Protein AF-A0A835SG78-F1 (afdb_monomer_lite)

Organism: Chlamydomonas incerta (NCBI:txid51695)

InterPro domains:
  IPR043822 EsV-1-7 cysteine-rich motif [PF19114] (9-44)
  IPR043822 EsV-1-7 cysteine-rich motif [PF19114] (48-83)
  IPR043822 EsV-1-7 cysteine-rich motif [SM01425] (9-48)
  IPR043822 EsV-1-7 cysteine-rich motif [SM01425] (49-87)

Structure (mmCIF, N/CA/C/O backbone):
data_AF-A0A835SG78-F1
#
_entry.id   AF-A0A835SG78-F1
#
loop_
_atom_site.group_PDB
_atom_site.id
_atom_site.type_symbol
_atom_site.label_atom_id
_atom_site.label_alt_id
_atom_site.label_comp_id
_atom_site.label_asym_id
_atom_site.label_entity_id
_atom_site.label_seq_id
_atom_site.pdbx_PDB_ins_code
_atom_site.Cartn_x
_atom_site.Cartn_y
_atom_site.Cartn_z
_atom_site.occupancy
_atom_site.B_iso_or_equiv
_atom_site.auth_seq_id
_atom_site.auth_comp_id
_atom_site.auth_asym_id
_atom_site.auth_atom_id
_atom_site.pdbx_PDB_model_num
ATOM 1 N N . MET A 1 1 ? -30.864 15.273 29.409 1.00 54.03 1 MET A N 1
ATOM 2 C CA . MET A 1 1 ? -31.559 13.971 29.528 1.00 54.03 1 MET A CA 1
ATOM 3 C C . MET A 1 1 ? -30.609 12.993 30.211 1.00 54.03 1 MET A C 1
ATOM 5 O O . MET A 1 1 ? -29.492 12.840 29.734 1.00 54.03 1 MET A O 1
ATOM 9 N N . VAL A 1 2 ? -30.980 12.430 31.364 1.00 57.84 2 VAL A N 1
ATOM 10 C CA . VAL A 1 2 ? -30.127 11.500 32.129 1.00 57.84 2 VAL A CA 1
ATOM 11 C C . VAL A 1 2 ? -30.552 10.071 31.796 1.00 57.84 2 VAL A C 1
ATOM 13 O O . VAL A 1 2 ? -31.724 9.738 31.945 1.00 57.84 2 VAL A O 1
ATOM 16 N N . ASP A 1 3 ? -29.620 9.234 31.334 1.00 62.44 3 ASP A N 1
ATOM 17 C CA . ASP A 1 3 ? -29.864 7.796 31.166 1.00 62.44 3 ASP A CA 1
ATOM 18 C C . ASP A 1 3 ? -30.050 7.148 32.550 1.00 62.44 3 ASP A C 1
ATOM 20 O O . ASP A 1 3 ? -29.087 6.997 33.303 1.00 62.44 3 ASP A O 1
ATOM 24 N N . VAL A 1 4 ? -31.304 6.829 32.887 1.00 66.31 4 VAL A N 1
ATOM 25 C CA . VAL A 1 4 ? -31.722 6.146 34.126 1.00 66.31 4 VAL A CA 1
ATOM 26 C C . VAL A 1 4 ? -31.814 4.625 33.970 1.00 66.31 4 VAL A C 1
ATOM 28 O O . VAL A 1 4 ? -31.988 3.920 34.959 1.00 66.31 4 VAL A O 1
ATOM 31 N N . LYS A 1 5 ? -31.701 4.096 32.743 1.00 73.56 5 LYS A N 1
ATOM 32 C CA . LYS A 1 5 ? -31.778 2.649 32.478 1.00 73.56 5 LYS A CA 1
ATOM 33 C C . LYS A 1 5 ? -30.414 1.977 32.610 1.00 73.56 5 LYS A C 1
ATOM 35 O O . LYS A 1 5 ? -30.337 0.809 32.989 1.00 73.56 5 LYS A O 1
ATOM 40 N N . SER A 1 6 ? -29.335 2.690 32.291 1.00 78.62 6 SER A N 1
ATOM 41 C CA . SER A 1 6 ? -27.975 2.165 32.414 1.00 78.62 6 SER A CA 1
ATOM 42 C C . SER A 1 6 ? -27.371 2.475 33.793 1.00 78.62 6 SER A C 1
ATOM 44 O O . SER A 1 6 ? -27.248 3.650 34.140 1.00 78.62 6 SER A O 1
ATOM 46 N N . PRO A 1 7 ? -26.913 1.469 34.566 1.00 84.56 7 PRO A N 1
ATOM 47 C CA . PRO A 1 7 ? -26.264 1.715 35.852 1.00 84.56 7 PRO A CA 1
ATOM 48 C C . PRO A 1 7 ? -24.971 2.520 35.675 1.00 84.56 7 PRO A C 1
ATOM 50 O O . PRO A 1 7 ? -24.209 2.304 34.726 1.00 84.56 7 PRO A O 1
ATOM 53 N N . ARG A 1 8 ? -24.723 3.461 36.591 1.00 90.75 8 ARG A N 1
ATOM 54 C CA . ARG A 1 8 ? -23.488 4.256 36.658 1.00 90.75 8 ARG A CA 1
ATOM 55 C C . ARG A 1 8 ? -22.446 3.571 37.532 1.00 90.75 8 ARG A C 1
ATOM 57 O O . ARG A 1 8 ? -22.776 2.720 38.352 1.00 90.75 8 ARG A O 1
ATOM 64 N N . CYS A 1 9 ? -21.187 3.941 37.326 1.00 93.81 9 CYS A N 1
ATOM 65 C CA . CYS A 1 9 ? -20.079 3.498 38.160 1.00 93.81 9 CYS A CA 1
ATOM 66 C C . CYS A 1 9 ? -20.338 3.851 39.635 1.00 93.81 9 CYS A C 1
ATOM 68 O O . CYS A 1 9 ? -20.679 4.992 39.931 1.00 93.81 9 CYS A O 1
ATOM 70 N N . LYS A 1 10 ? -20.119 2.900 40.552 1.00 94.06 10 LYS A N 1
ATOM 71 C CA . LYS A 1 10 ? -20.264 3.114 42.002 1.00 94.06 10 LYS A CA 1
ATOM 72 C C . LYS A 1 10 ? -19.167 3.995 42.616 1.00 94.06 10 LYS A C 1
ATOM 74 O O . LYS A 1 10 ? -19.356 4.497 43.718 1.00 94.06 10 LYS A O 1
ATOM 79 N N . GLN A 1 11 ? -18.039 4.189 41.924 1.00 93.44 11 GLN A N 1
ATOM 80 C CA . GLN A 1 11 ? -16.960 5.056 42.399 1.00 93.44 11 GLN A CA 1
ATOM 81 C C . GLN A 1 11 ? -17.476 6.493 42.597 1.00 93.44 11 GLN A C 1
ATOM 83 O O . GLN A 1 11 ? -17.999 7.071 41.635 1.00 93.44 11 GLN A O 1
ATOM 88 N N . PRO A 1 12 ? -17.305 7.091 43.793 1.00 92.38 12 PRO A N 1
ATOM 89 C CA . PRO A 1 12 ? -17.764 8.446 44.076 1.00 92.38 12 PRO A CA 1
ATOM 90 C C . PRO A 1 12 ? -17.272 9.457 43.034 1.00 92.38 12 PRO A C 1
ATOM 92 O O . PRO A 1 12 ? -16.105 9.458 42.647 1.00 92.38 12 PRO A O 1
ATOM 95 N N . GLY A 1 13 ? -18.182 10.299 42.539 1.00 91.75 13 GLY A N 1
ATOM 96 C CA . GLY A 1 13 ? -17.881 11.317 41.526 1.00 91.75 13 GLY A CA 1
ATOM 97 C C . GLY A 1 13 ? -17.722 10.799 40.088 1.00 91.75 13 GLY A C 1
ATOM 98 O O . GLY A 1 13 ? -17.581 11.601 39.166 1.00 91.75 13 GLY A O 1
ATOM 99 N N . CYS A 1 14 ? -17.783 9.486 39.841 1.00 92.75 14 CYS A N 1
ATOM 100 C CA . CYS A 1 14 ? -17.689 8.950 38.486 1.00 92.75 14 CYS A CA 1
ATOM 101 C C . CYS A 1 14 ? -19.039 9.007 37.756 1.00 92.75 14 CYS A C 1
ATOM 103 O O . CYS A 1 14 ? -20.027 8.404 38.169 1.00 92.75 14 CYS A O 1
ATOM 105 N N . THR A 1 15 ? -19.079 9.679 36.605 1.00 91.19 15 THR A N 1
ATOM 106 C CA . THR A 1 15 ? -20.291 9.793 35.773 1.00 91.19 15 THR A CA 1
ATOM 107 C C . THR A 1 15 ? -20.370 8.754 34.653 1.00 91.19 15 THR A C 1
ATOM 109 O O . THR A 1 15 ? -21.365 8.708 33.928 1.00 91.19 15 THR A O 1
ATOM 112 N N . LEU A 1 16 ? -19.342 7.910 34.510 1.00 92.69 16 LEU A N 1
ATOM 113 C CA . LEU A 1 16 ? -19.269 6.883 33.474 1.00 92.69 16 LEU A CA 1
ATOM 114 C C . LEU A 1 16 ? -20.226 5.720 33.763 1.00 92.69 16 LEU A C 1
ATOM 116 O O . LEU A 1 16 ? -20.514 5.382 34.913 1.00 92.69 16 LEU A O 1
ATOM 120 N N . ARG A 1 17 ? -20.681 5.060 32.695 1.00 91.94 17 ARG A N 1
ATOM 121 C CA . ARG A 1 17 ? -21.527 3.864 32.773 1.00 91.94 17 ARG A CA 1
ATOM 122 C C . ARG A 1 17 ? -20.772 2.692 33.407 1.00 91.94 17 ARG A C 1
ATOM 124 O O . ARG A 1 17 ? -19.612 2.443 33.072 1.00 91.94 17 ARG A O 1
ATOM 131 N N . ALA A 1 18 ? -21.454 1.941 34.268 1.00 92.88 18 ALA A N 1
ATOM 132 C CA . ALA A 1 18 ? -20.962 0.672 34.774 1.00 92.88 18 ALA A CA 1
ATOM 133 C C . ALA A 1 18 ? -21.105 -0.427 33.712 1.00 92.88 18 ALA A C 1
ATOM 135 O O . ALA A 1 18 ? -22.183 -0.655 33.154 1.00 92.88 18 ALA A O 1
ATOM 136 N N . ALA A 1 19 ? -20.007 -1.131 33.459 1.00 92.69 19 ALA A N 1
ATOM 137 C CA . ALA A 1 19 ? -19.970 -2.312 32.595 1.00 92.69 19 ALA A CA 1
ATOM 138 C C . ALA A 1 19 ? -19.153 -3.465 33.203 1.00 92.69 19 ALA A C 1
ATOM 140 O O . ALA A 1 19 ? -19.222 -4.587 32.713 1.00 92.69 19 ALA A O 1
ATOM 141 N N . TRP A 1 20 ? -18.403 -3.196 34.274 1.00 93.25 20 TRP A N 1
ATOM 142 C CA . TRP A 1 20 ? -17.464 -4.123 34.890 1.00 93.25 20 TRP A CA 1
ATOM 143 C C . TRP A 1 20 ? -17.979 -4.580 36.252 1.00 93.25 20 TRP A C 1
ATOM 145 O O . TRP A 1 20 ? -18.586 -3.794 36.983 1.00 93.25 20 TRP A O 1
ATOM 155 N N . GLY A 1 21 ? -17.762 -5.849 36.573 1.00 92.69 21 GLY A N 1
ATOM 156 C CA . GLY A 1 21 ? -18.229 -6.487 37.799 1.00 92.69 21 GLY A CA 1
ATOM 157 C C . GLY A 1 21 ? -17.473 -7.779 38.097 1.00 92.69 21 GLY A C 1
ATOM 158 O O . GLY A 1 21 ? -16.488 -8.115 37.435 1.00 92.69 21 GLY A O 1
ATOM 159 N N . VAL A 1 22 ? -17.943 -8.509 39.105 1.00 89.81 22 VAL A N 1
ATOM 160 C CA . VAL A 1 22 ? -17.342 -9.784 39.518 1.00 89.81 22 VAL A CA 1
ATOM 161 C C . VAL A 1 22 ? -17.519 -10.832 38.415 1.00 89.81 22 VAL A C 1
ATOM 163 O O . VAL A 1 22 ? -18.587 -10.932 37.800 1.00 89.81 22 VAL A O 1
ATOM 166 N N . SER A 1 23 ? -16.472 -11.621 38.162 1.00 84.06 23 SER A N 1
ATOM 167 C CA . SER A 1 23 ? -16.503 -12.695 37.163 1.00 84.06 23 SER A CA 1
ATOM 168 C C . SER A 1 23 ? -17.635 -13.692 37.439 1.00 84.06 23 SER A C 1
ATOM 170 O O . SER A 1 23 ? -17.922 -14.016 38.585 1.00 84.06 23 SER A O 1
ATOM 172 N N . GLY A 1 24 ? -18.312 -14.150 36.383 1.00 79.88 24 GLY A N 1
ATOM 173 C CA . GLY A 1 24 ? -19.480 -15.037 36.482 1.00 79.88 24 GLY A CA 1
ATOM 174 C C . GLY A 1 24 ? -20.810 -14.337 36.796 1.00 79.88 24 GLY A C 1
ATOM 175 O O . GLY A 1 24 ? -21.864 -14.952 36.654 1.00 79.88 24 GLY A O 1
ATOM 176 N N . THR A 1 25 ? -20.801 -13.048 37.147 1.00 84.19 25 THR A N 1
ATOM 177 C CA . THR A 1 25 ? -22.030 -12.280 37.404 1.00 84.19 25 THR A CA 1
ATOM 178 C C . THR A 1 25 ? -22.487 -11.495 36.168 1.00 84.19 25 THR A C 1
ATOM 180 O O . THR A 1 25 ? -21.709 -11.247 35.249 1.00 84.19 25 THR A O 1
ATOM 183 N N . LYS A 1 26 ? -23.763 -11.078 36.138 1.00 83.44 26 LYS A N 1
ATOM 184 C CA . LYS A 1 26 ? -24.314 -10.144 35.125 1.00 83.44 26 LYS A CA 1
ATOM 185 C C . LYS A 1 26 ? -24.397 -8.695 35.632 1.00 83.44 26 LYS A C 1
ATOM 187 O O . LYS A 1 26 ? -24.860 -7.794 34.913 1.00 83.44 26 LYS A O 1
ATOM 192 N N . THR A 1 27 ? -23.985 -8.470 36.877 1.00 88.69 27 THR A N 1
ATOM 193 C CA . THR A 1 27 ? -24.134 -7.202 37.594 1.00 88.69 27 THR A CA 1
ATOM 194 C C . THR A 1 27 ? -22.899 -6.347 37.372 1.00 88.69 27 THR A C 1
ATOM 196 O O . THR A 1 27 ? -21.805 -6.707 37.790 1.00 88.69 27 THR A O 1
ATOM 199 N N . ALA A 1 28 ? -23.076 -5.213 36.695 1.00 92.31 28 ALA A N 1
ATOM 200 C CA . ALA A 1 28 ? -22.007 -4.243 36.507 1.00 92.31 28 ALA A CA 1
ATOM 201 C C . ALA A 1 28 ? -22.077 -3.181 37.601 1.00 92.31 28 ALA A C 1
ATOM 203 O O . ALA A 1 28 ? -23.134 -2.596 37.827 1.00 92.31 28 ALA A O 1
ATOM 204 N N . GLU A 1 29 ? -20.939 -2.912 38.225 1.00 94.25 29 GLU A N 1
ATOM 205 C CA . GLU A 1 29 ? -20.809 -1.991 39.352 1.00 94.25 29 GLU A CA 1
ATOM 206 C C . GLU A 1 29 ? -19.838 -0.853 39.048 1.00 94.25 29 GLU A C 1
ATOM 208 O O . GLU A 1 29 ? -20.029 0.275 39.495 1.00 94.25 29 GLU A O 1
ATOM 213 N N . MET A 1 30 ? -18.819 -1.128 38.238 1.00 94.56 30 MET A N 1
ATOM 214 C CA . MET A 1 30 ? -17.748 -0.189 37.938 1.00 94.56 30 MET A CA 1
ATOM 215 C C . MET A 1 30 ? -17.671 0.112 36.443 1.00 94.56 30 MET A C 1
ATOM 217 O O . MET A 1 30 ? -18.076 -0.682 35.588 1.00 94.56 30 MET A O 1
ATOM 221 N N . CYS A 1 31 ? -17.160 1.293 36.102 1.00 94.50 31 CYS A N 1
ATOM 222 C CA . CYS A 1 31 ? -16.760 1.596 34.732 1.00 94.50 31 CYS A CA 1
ATOM 223 C C . CYS A 1 31 ? -15.485 0.820 34.373 1.00 94.50 31 CYS A C 1
ATOM 225 O O . CYS A 1 31 ? -14.838 0.235 35.237 1.00 94.50 31 CYS A O 1
ATOM 227 N N . ALA A 1 32 ? -15.083 0.846 33.101 1.00 92.75 32 ALA A N 1
ATOM 228 C CA . ALA A 1 32 ? -13.913 0.094 32.648 1.00 92.75 32 ALA A CA 1
ATOM 229 C C . ALA A 1 32 ? -12.603 0.476 33.355 1.00 92.75 32 ALA A C 1
ATOM 231 O O . ALA A 1 32 ? -11.758 -0.387 33.564 1.00 92.75 32 ALA A O 1
ATOM 232 N N . LYS A 1 33 ? -12.431 1.749 33.731 1.00 95.56 33 LYS A N 1
ATOM 233 C CA . LYS A 1 33 ? -11.240 2.208 34.457 1.00 95.56 33 LYS A CA 1
ATOM 234 C C . LYS A 1 33 ? -11.217 1.646 35.884 1.00 95.56 33 LYS A C 1
ATOM 236 O O . LYS A 1 33 ? -10.349 0.843 36.202 1.00 95.56 33 LYS A O 1
ATOM 241 N N . HIS A 1 34 ? -12.216 1.999 36.695 1.00 95.25 34 HIS A N 1
ATOM 242 C CA . HIS A 1 34 ? -12.287 1.574 38.099 1.00 95.25 34 HIS A CA 1
ATOM 243 C C . HIS A 1 34 ? -12.490 0.059 38.252 1.00 95.25 34 HIS A C 1
ATOM 245 O O . HIS A 1 34 ? -12.073 -0.530 39.240 1.00 95.25 34 HIS A O 1
ATOM 251 N N . GLY A 1 35 ? -13.097 -0.598 37.261 1.00 92.50 35 GLY A N 1
ATOM 252 C CA . GLY A 1 35 ? -13.211 -2.051 37.222 1.00 92.50 35 GLY A CA 1
ATOM 253 C C . GLY A 1 35 ? -11.849 -2.731 37.102 1.00 92.50 35 GLY A C 1
ATOM 254 O O . GLY A 1 35 ? -11.590 -3.671 37.839 1.00 92.50 35 GLY A O 1
ATOM 255 N N . LYS A 1 36 ? -10.956 -2.238 36.232 1.00 91.81 36 LYS A N 1
ATOM 256 C CA . LYS A 1 36 ? -9.585 -2.770 36.126 1.00 91.81 36 LYS A CA 1
ATOM 257 C C . LYS A 1 36 ? -8.802 -2.589 37.422 1.00 91.81 36 LYS A C 1
ATOM 259 O O . LYS A 1 36 ? -8.152 -3.526 37.860 1.00 91.81 36 LYS A O 1
ATOM 264 N N . GLU A 1 37 ? -8.898 -1.409 38.031 1.00 94.56 37 GLU A N 1
ATOM 265 C CA . GLU A 1 37 ? -8.256 -1.105 39.319 1.00 94.56 37 GLU A CA 1
ATOM 266 C C . GLU A 1 37 ? -8.744 -2.047 40.434 1.00 94.56 37 GLU A C 1
ATOM 268 O O . GLU A 1 37 ? -7.964 -2.457 41.286 1.00 94.56 37 GLU A O 1
ATOM 273 N N . ALA A 1 38 ? -10.017 -2.452 40.385 1.00 91.94 38 ALA A N 1
ATOM 274 C CA . ALA A 1 38 ? -10.629 -3.397 41.315 1.00 91.94 38 ALA A CA 1
ATOM 275 C C . ALA A 1 38 ? -10.539 -4.876 40.870 1.00 91.94 38 ALA A C 1
ATOM 277 O O . ALA A 1 38 ? -11.270 -5.709 41.404 1.00 91.94 38 ALA A O 1
ATOM 278 N N . ASN A 1 39 ? -9.698 -5.218 39.882 1.00 90.12 39 ASN A N 1
ATOM 279 C CA . ASN A 1 39 ? -9.570 -6.573 39.316 1.00 90.12 39 ASN A CA 1
ATOM 280 C C . ASN A 1 39 ? -10.904 -7.209 38.859 1.00 90.12 39 ASN A C 1
ATOM 282 O O . ASN A 1 39 ? -11.082 -8.428 38.873 1.00 90.12 39 ASN A O 1
ATOM 286 N N . MET A 1 40 ? -11.861 -6.383 38.442 1.00 91.50 40 MET A N 1
ATOM 287 C CA . MET A 1 40 ? -13.138 -6.804 37.871 1.00 91.50 40 MET A CA 1
ATOM 288 C C . MET A 1 40 ? -13.004 -7.098 36.374 1.00 91.50 40 MET A C 1
ATOM 290 O O . MET A 1 40 ? -12.007 -6.776 35.731 1.00 91.50 40 MET A O 1
ATOM 294 N N . VAL A 1 41 ? -14.051 -7.677 35.791 1.00 87.19 41 VAL A N 1
ATOM 295 C CA . VAL A 1 41 ? -14.127 -8.008 34.363 1.00 87.19 41 VAL A CA 1
ATOM 296 C C . VAL A 1 41 ? -15.344 -7.348 33.726 1.00 87.19 41 VAL A C 1
ATOM 298 O O . VAL A 1 41 ? -16.337 -7.089 34.400 1.00 87.19 41 VAL A O 1
ATOM 301 N N . ASP A 1 42 ? -15.310 -7.103 32.416 1.00 88.31 42 ASP A N 1
ATOM 302 C CA . ASP A 1 42 ? -16.506 -6.681 31.674 1.00 88.31 42 ASP A CA 1
ATOM 303 C C . ASP A 1 42 ? -17.570 -7.789 31.740 1.00 88.31 42 ASP A C 1
ATOM 305 O O . ASP A 1 42 ? -17.309 -8.918 31.326 1.00 88.31 42 ASP A O 1
ATOM 309 N N . VAL A 1 43 ? -18.744 -7.485 32.296 1.00 87.19 43 VAL A N 1
ATOM 310 C CA . VAL A 1 43 ? -19.875 -8.418 32.475 1.00 87.19 43 VAL A CA 1
ATOM 311 C C . VAL A 1 43 ? -21.062 -8.093 31.565 1.00 87.19 43 VAL A C 1
ATOM 313 O O . VAL A 1 43 ? -22.101 -8.753 31.629 1.00 87.19 43 VAL A O 1
ATOM 316 N N . LYS A 1 44 ? -20.949 -7.043 30.743 1.00 86.69 44 LYS A N 1
ATOM 317 C CA . LYS A 1 44 ? -21.992 -6.625 29.797 1.00 86.69 44 LYS A CA 1
ATOM 318 C C . LYS A 1 44 ? -21.676 -7.067 28.379 1.00 86.69 44 LYS A C 1
ATOM 320 O O . LYS A 1 44 ? -22.601 -7.388 27.634 1.00 86.69 44 LYS A O 1
ATOM 325 N N . SER A 1 45 ? -20.400 -7.107 28.015 1.00 85.75 45 SER A N 1
ATOM 326 C CA . SER A 1 45 ? -19.968 -7.665 26.739 1.00 85.75 45 SER A CA 1
ATOM 327 C C . SER A 1 45 ? -20.116 -9.194 26.743 1.00 85.75 45 SER A C 1
ATOM 329 O O . SER A 1 45 ? -19.782 -9.838 27.741 1.00 85.75 45 SER A O 1
ATOM 331 N N . PRO A 1 46 ? -20.609 -9.803 25.648 1.00 85.69 46 PRO A N 1
ATOM 332 C CA . PRO A 1 46 ? -20.695 -11.255 25.544 1.00 85.69 46 PRO A CA 1
ATOM 333 C C . PRO A 1 46 ? -19.299 -11.878 25.653 1.00 85.69 46 PRO A C 1
ATOM 335 O O . PRO A 1 46 ? -18.331 -11.343 25.110 1.00 85.69 46 PRO A O 1
ATOM 338 N N . ARG A 1 47 ? -19.196 -13.008 26.358 1.00 87.94 47 ARG A N 1
ATOM 339 C CA . ARG A 1 47 ? -17.956 -13.789 26.467 1.00 87.94 47 ARG A CA 1
ATOM 340 C C . ARG A 1 47 ? -17.912 -14.893 25.427 1.00 87.94 47 ARG A C 1
ATOM 342 O O . ARG A 1 47 ? -18.949 -15.358 24.959 1.00 87.94 47 ARG A O 1
ATOM 349 N N . CYS A 1 48 ? -16.696 -15.313 25.109 1.00 92.06 48 CYS A N 1
ATOM 350 C CA . CYS A 1 48 ? -16.442 -16.498 24.310 1.00 92.06 48 CYS A CA 1
ATOM 351 C C . CYS A 1 48 ? -17.119 -17.732 24.929 1.00 92.06 48 CYS A C 1
ATOM 353 O O . CYS A 1 48 ? -16.956 -17.988 26.119 1.00 92.06 48 CYS A O 1
ATOM 355 N N . LYS A 1 49 ? -17.844 -18.510 24.118 1.00 93.19 49 LYS A N 1
ATOM 356 C CA . LYS A 1 49 ? -18.497 -19.758 24.542 1.00 93.19 49 LYS A CA 1
ATOM 357 C C . LYS A 1 49 ? -17.520 -20.924 24.738 1.00 93.19 49 LYS A C 1
ATOM 359 O O . LYS A 1 49 ? -17.897 -21.917 25.350 1.00 93.19 49 LYS A O 1
ATOM 364 N N . HIS A 1 50 ? -16.286 -20.821 24.234 1.00 92.50 50 HIS A N 1
ATOM 365 C CA . HIS A 1 50 ? -15.262 -21.845 24.457 1.00 92.50 50 HIS A CA 1
ATOM 366 C C . HIS A 1 50 ? -15.025 -22.071 25.966 1.00 92.50 50 HIS A C 1
ATOM 368 O O . HIS A 1 50 ? -14.750 -21.092 26.675 1.00 92.50 50 HIS A O 1
ATOM 374 N N . PRO A 1 51 ? -15.068 -23.326 26.459 1.00 91.31 51 PRO A N 1
ATOM 375 C CA . PRO A 1 51 ? -14.845 -23.645 27.867 1.00 91.3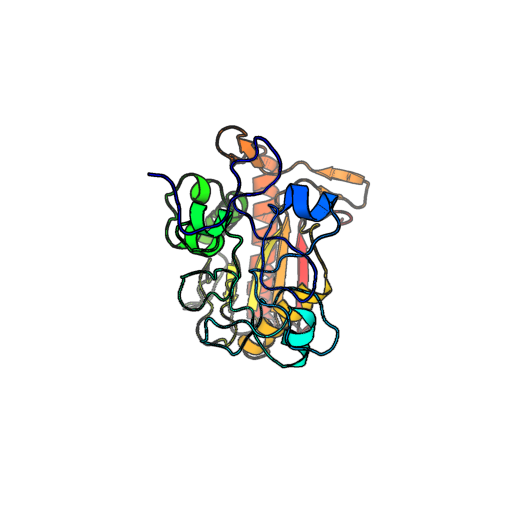1 51 PRO A CA 1
ATOM 376 C C . PRO A 1 51 ? -13.566 -23.004 28.420 1.00 91.31 51 PRO A C 1
ATOM 378 O O . PRO A 1 51 ? -12.513 -23.041 27.784 1.00 91.31 51 PRO A O 1
ATOM 381 N N . GLY A 1 52 ? -13.666 -22.364 29.587 1.00 86.00 52 GLY A N 1
ATOM 382 C CA . GLY A 1 52 ? -12.534 -21.716 30.263 1.00 86.00 52 GLY A CA 1
ATOM 383 C C . GLY A 1 52 ? -12.041 -20.400 29.641 1.00 86.00 52 GLY A C 1
ATOM 384 O O . GLY A 1 52 ? -11.141 -19.772 30.194 1.00 86.00 52 GLY A O 1
ATOM 385 N N . CYS A 1 53 ? -12.613 -19.931 28.526 1.00 87.06 53 CYS A N 1
ATOM 386 C CA . CYS A 1 53 ? -12.195 -18.674 27.911 1.00 87.06 53 CYS A CA 1
ATOM 387 C C . CYS A 1 53 ? -12.898 -17.465 28.548 1.00 87.06 53 CYS A C 1
ATOM 389 O O . CYS A 1 53 ? -14.123 -17.366 28.557 1.00 87.06 53 CYS A O 1
ATOM 391 N N . THR A 1 54 ? -12.123 -16.492 29.027 1.00 82.94 54 THR A N 1
ATOM 392 C CA . THR A 1 54 ? -12.651 -15.261 29.645 1.00 82.94 54 THR A CA 1
ATOM 393 C C . THR A 1 54 ? -12.708 -14.067 28.692 1.00 82.94 54 THR A C 1
ATOM 395 O O . THR A 1 54 ? -13.268 -13.026 29.051 1.00 82.94 54 THR A O 1
ATOM 398 N N . LEU A 1 55 ? -12.160 -14.217 27.480 1.00 86.94 55 LEU A N 1
ATOM 399 C CA . LEU A 1 55 ? -12.097 -13.170 26.463 1.00 86.94 55 LEU A CA 1
ATOM 400 C C . LEU A 1 55 ? -13.486 -12.831 25.908 1.00 86.94 55 LEU A C 1
ATOM 402 O O . LEU A 1 55 ? -14.373 -13.685 25.818 1.00 86.94 55 LEU A O 1
ATOM 406 N N . SER A 1 56 ? -13.655 -11.578 25.488 1.00 87.88 56 SER A N 1
ATOM 407 C CA . SER A 1 56 ? -14.886 -11.108 24.853 1.00 87.88 56 SER A CA 1
ATOM 408 C C . SER A 1 56 ? -15.131 -11.809 23.518 1.00 87.88 56 SER A C 1
ATOM 410 O O . SER A 1 56 ? -14.206 -12.028 22.731 1.00 87.88 56 SER A O 1
ATOM 412 N N . ALA A 1 57 ? -16.395 -12.124 23.251 1.00 93.25 57 ALA A N 1
ATOM 413 C CA . ALA A 1 57 ? -16.832 -12.637 21.969 1.00 93.25 57 ALA A CA 1
ATOM 414 C C . ALA A 1 57 ? -16.974 -11.494 20.960 1.00 93.25 57 ALA A C 1
ATOM 416 O O . ALA A 1 57 ? -17.754 -10.558 21.152 1.00 93.25 57 ALA A O 1
ATOM 417 N N . THR A 1 58 ? -16.240 -11.601 19.858 1.00 93.50 58 THR A N 1
ATOM 418 C CA . THR A 1 58 ? -16.325 -10.683 18.712 1.00 93.50 58 THR A CA 1
ATOM 419 C C . THR A 1 58 ? -16.564 -11.419 17.392 1.00 93.50 58 THR A C 1
ATOM 421 O O . THR A 1 58 ? -16.913 -10.787 16.399 1.00 93.50 58 THR A O 1
ATOM 424 N N . TRP A 1 59 ? -16.436 -12.750 17.391 1.00 95.88 59 TRP A N 1
ATOM 425 C CA . TRP A 1 59 ? -16.527 -13.606 16.212 1.00 95.88 59 TRP A CA 1
ATOM 426 C C . TRP A 1 59 ? -17.794 -14.457 16.245 1.00 95.88 59 TRP A C 1
ATOM 428 O O . TRP A 1 59 ? -18.218 -14.905 17.311 1.00 95.88 59 TRP A O 1
ATOM 438 N N . GLY A 1 60 ? -18.400 -14.669 15.082 1.00 95.12 60 GLY A N 1
ATOM 439 C CA . GLY A 1 60 ? -19.639 -15.422 14.919 1.00 95.12 60 GLY A CA 1
ATOM 440 C C . GLY A 1 60 ? -19.841 -15.909 13.488 1.00 95.12 60 GLY A C 1
ATOM 441 O O . GLY A 1 60 ? -18.963 -15.774 12.633 1.00 95.12 60 GLY A O 1
ATOM 442 N N . VAL A 1 61 ? -21.012 -16.486 13.226 1.00 93.19 61 VAL A N 1
ATOM 443 C CA . VAL A 1 61 ? -21.371 -16.990 11.893 1.00 93.19 61 VAL A CA 1
ATOM 444 C C . VAL A 1 61 ? -21.477 -15.824 10.907 1.00 93.19 61 VAL A C 1
ATOM 446 O O . VAL A 1 61 ? -22.052 -14.777 11.232 1.00 93.19 61 VAL A O 1
ATOM 449 N N . ALA A 1 62 ? -20.932 -16.004 9.702 1.00 88.19 62 ALA A N 1
ATOM 450 C CA . ALA A 1 62 ? -20.979 -15.001 8.643 1.00 88.19 62 ALA A CA 1
ATOM 451 C C . ALA A 1 62 ? -22.423 -14.559 8.341 1.00 88.19 62 ALA A C 1
ATOM 453 O O . ALA A 1 62 ? -23.350 -15.364 8.342 1.00 88.19 62 ALA A O 1
ATOM 454 N N . GLY A 1 63 ? -22.622 -13.255 8.129 1.00 84.38 63 GLY A N 1
ATOM 455 C CA . GLY A 1 63 ? -23.946 -12.661 7.898 1.00 84.38 63 GLY A CA 1
ATOM 456 C C . GLY A 1 63 ? -24.773 -12.394 9.163 1.00 84.38 63 GLY A C 1
ATOM 457 O O . GLY A 1 63 ? -25.805 -11.729 9.086 1.00 84.38 63 GLY A O 1
ATOM 458 N N . THR A 1 64 ? -24.322 -12.834 10.341 1.00 88.12 64 THR A N 1
ATOM 459 C CA . THR A 1 64 ? -25.006 -12.558 11.615 1.00 88.12 64 THR A CA 1
ATOM 460 C C . THR A 1 64 ? -24.384 -11.369 12.354 1.00 8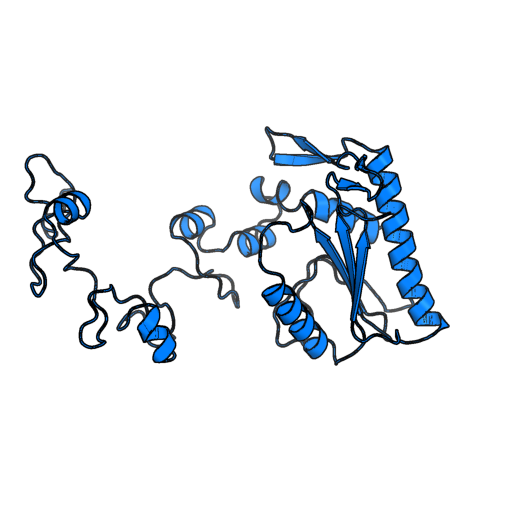8.12 64 THR A C 1
ATOM 462 O O . THR A 1 64 ? -23.253 -10.970 12.090 1.00 88.12 64 THR A O 1
ATOM 465 N N . LYS A 1 65 ? -25.116 -10.789 13.317 1.00 86.81 65 LYS A N 1
ATOM 466 C CA . LYS A 1 65 ? -24.595 -9.758 14.247 1.00 86.81 65 LYS A CA 1
ATOM 467 C C . LYS A 1 65 ? -24.214 -10.330 15.621 1.00 86.81 65 LYS A C 1
ATOM 469 O O . LYS A 1 65 ? -23.838 -9.584 16.540 1.00 86.81 65 LYS A O 1
ATOM 474 N N . THR A 1 66 ? -24.357 -11.643 15.780 1.00 91.25 66 THR A N 1
ATOM 475 C CA . THR A 1 66 ? -24.210 -12.350 17.051 1.00 91.25 66 THR A CA 1
ATOM 476 C C . THR A 1 66 ? -22.796 -12.888 17.159 1.00 91.25 66 THR A C 1
ATOM 478 O O . THR A 1 66 ? -22.385 -13.723 16.362 1.00 91.25 66 THR A O 1
ATOM 481 N N . ALA A 1 67 ? -22.050 -12.400 18.149 1.00 93.81 67 ALA A N 1
ATOM 482 C CA . ALA A 1 67 ? -20.722 -12.912 18.446 1.00 93.81 67 ALA A CA 1
ATOM 483 C C . ALA A 1 67 ? -20.816 -13.989 19.527 1.00 93.81 67 ALA A C 1
ATOM 485 O O . ALA A 1 67 ? -21.466 -13.782 20.553 1.00 93.81 67 ALA A O 1
ATOM 486 N N . GLU A 1 68 ? -20.144 -15.109 19.296 1.00 94.94 68 GLU A N 1
ATOM 487 C CA . GLU A 1 68 ? -20.154 -16.283 20.167 1.00 94.94 68 GLU A CA 1
ATOM 488 C C . GLU A 1 68 ? -18.758 -16.667 20.651 1.00 94.94 68 GLU A C 1
ATOM 490 O O . GLU A 1 68 ? -18.610 -17.186 21.753 1.00 94.94 68 GLU A O 1
ATOM 495 N N . MET A 1 69 ? -17.728 -16.382 19.857 1.00 95.81 69 MET A N 1
ATOM 496 C CA . MET A 1 69 ? -16.349 -16.759 20.146 1.00 95.81 69 MET A CA 1
ATOM 497 C C . MET A 1 69 ? -15.439 -15.533 20.175 1.00 95.81 69 MET A C 1
ATOM 499 O O . MET A 1 69 ? -15.722 -14.498 19.565 1.00 95.81 69 MET A O 1
ATOM 503 N N . CYS A 1 70 ? -14.328 -15.628 20.903 1.00 94.25 70 CYS A N 1
ATOM 504 C CA . CYS A 1 70 ? -13.243 -14.657 20.774 1.00 94.25 70 CYS A CA 1
ATOM 505 C C . CYS A 1 70 ? -12.502 -14.861 19.443 1.00 94.25 70 CYS A C 1
ATOM 507 O O . CYS A 1 70 ? -12.709 -15.857 18.755 1.00 94.25 70 CYS A O 1
ATOM 509 N N . ALA A 1 71 ? -11.591 -13.952 19.097 1.00 92.88 71 ALA A N 1
ATOM 510 C CA . ALA A 1 71 ? -10.869 -14.020 17.826 1.00 92.88 71 ALA A CA 1
ATOM 511 C C . ALA A 1 71 ? -10.062 -15.312 17.614 1.00 92.88 71 ALA A C 1
ATOM 513 O O . ALA A 1 71 ? -9.959 -15.779 16.486 1.00 92.88 71 ALA A O 1
ATOM 514 N N . LYS A 1 72 ? -9.502 -15.900 18.680 1.00 95.62 72 LYS A N 1
ATOM 515 C CA . LYS A 1 72 ? -8.748 -17.159 18.588 1.00 95.62 72 LYS A CA 1
ATOM 516 C C . LYS A 1 72 ? -9.678 -18.335 18.271 1.00 95.62 72 LYS A C 1
ATOM 518 O O . LYS A 1 72 ? -9.585 -18.909 17.193 1.00 95.62 72 LYS A O 1
ATOM 523 N N . HIS A 1 73 ? -10.620 -18.625 19.169 1.00 96.31 73 HIS A N 1
ATOM 524 C CA . HIS A 1 73 ? -11.548 -19.751 19.012 1.00 96.31 73 HIS A CA 1
ATOM 525 C C . HIS A 1 73 ? -12.508 -19.564 17.827 1.00 96.31 73 HIS A C 1
ATOM 527 O O . HIS A 1 73 ? -12.976 -20.531 17.244 1.00 96.31 73 HIS A O 1
ATOM 533 N N . GLY A 1 74 ? -12.784 -18.318 17.433 1.00 94.44 74 GLY A N 1
ATOM 534 C CA . GLY A 1 74 ? -13.538 -18.015 16.223 1.00 94.44 74 GLY A CA 1
ATOM 535 C C . GLY A 1 74 ? -12.818 -18.497 14.965 1.00 94.44 74 GLY A C 1
ATOM 536 O O . GLY A 1 74 ? -13.449 -19.131 14.130 1.00 94.44 74 GLY A O 1
ATOM 537 N N . LYS A 1 75 ? -11.504 -18.262 14.841 1.00 92.75 75 LYS A N 1
ATOM 538 C CA . LYS A 1 75 ? -10.713 -18.777 13.709 1.00 92.75 75 LYS A CA 1
ATOM 539 C C . LYS A 1 75 ? -10.697 -20.301 13.673 1.00 92.75 75 LYS A C 1
ATOM 541 O O . LYS A 1 75 ? -10.910 -20.874 12.615 1.00 92.75 75 LYS A O 1
ATOM 546 N N . GLU A 1 76 ? -10.490 -20.938 14.825 1.00 94.38 76 GLU A N 1
ATOM 547 C CA . GLU A 1 76 ? -10.504 -22.405 14.958 1.00 94.38 76 GLU A CA 1
ATOM 548 C C . GLU A 1 76 ? -11.859 -23.006 14.545 1.00 94.38 76 GLU A C 1
ATOM 550 O O . GLU A 1 76 ? -11.911 -24.087 13.970 1.00 94.38 76 GLU A O 1
ATOM 555 N N . ALA A 1 77 ? -12.951 -22.273 14.778 1.00 92.25 77 ALA A N 1
ATOM 556 C CA . ALA A 1 77 ? -14.307 -22.649 14.393 1.00 92.25 77 ALA A CA 1
ATOM 557 C C . ALA A 1 77 ? -14.750 -22.108 13.014 1.00 92.25 77 ALA A C 1
ATOM 559 O O . ALA A 1 77 ? -15.947 -22.107 12.728 1.00 92.25 77 ALA A O 1
ATOM 560 N N . ASN A 1 78 ? -13.828 -21.615 12.172 1.00 92.44 78 ASN A N 1
ATOM 561 C CA . ASN A 1 78 ? -14.122 -21.018 10.857 1.00 92.44 78 ASN A CA 1
ATOM 562 C C . ASN A 1 78 ? -15.189 -19.897 10.886 1.00 92.44 78 ASN A C 1
ATOM 564 O O . ASN A 1 78 ? -15.974 -19.723 9.954 1.00 92.44 78 ASN A O 1
ATOM 568 N N . MET A 1 79 ? -15.231 -19.123 11.970 1.00 94.44 79 MET A N 1
ATOM 569 C CA . MET A 1 79 ? -16.106 -17.962 12.143 1.00 94.44 79 MET A CA 1
ATOM 570 C C . MET A 1 79 ? -15.453 -16.681 11.609 1.00 94.44 79 MET A C 1
ATOM 572 O O . MET A 1 79 ? -14.265 -16.650 11.294 1.00 94.44 79 MET A O 1
ATOM 576 N N . VAL A 1 80 ? -16.218 -15.589 11.553 1.00 90.69 80 VAL A N 1
ATOM 577 C CA . VAL A 1 80 ? -15.728 -14.267 11.129 1.00 90.69 80 VAL A CA 1
ATOM 578 C C . VAL A 1 80 ? -15.960 -13.216 12.209 1.00 90.69 80 VAL A C 1
ATOM 580 O O . VAL A 1 80 ? -16.852 -13.357 13.042 1.00 90.69 80 VAL A O 1
ATOM 583 N N . ASP A 1 81 ? -15.190 -12.127 12.186 1.00 90.75 81 ASP A N 1
ATOM 584 C CA . ASP A 1 81 ? -15.497 -10.944 12.998 1.00 90.75 81 ASP A CA 1
ATOM 585 C C . ASP A 1 81 ? -16.821 -10.313 12.528 1.00 90.75 81 ASP A C 1
ATOM 587 O O . ASP A 1 81 ? -16.940 -9.896 11.366 1.00 90.75 81 ASP A O 1
ATOM 591 N N . VAL A 1 82 ? -17.795 -10.263 13.444 1.00 90.94 82 VAL A N 1
ATOM 592 C CA . VAL A 1 82 ? -19.163 -9.749 13.242 1.00 90.94 82 VAL A CA 1
ATOM 593 C C . VAL A 1 82 ? -19.437 -8.458 14.024 1.00 90.94 82 VAL A C 1
ATOM 595 O O . VAL A 1 82 ? -20.557 -7.940 14.006 1.00 90.94 82 VAL A O 1
ATOM 598 N N . LYS A 1 83 ? -18.448 -7.950 14.772 1.00 88.00 83 LYS A N 1
ATOM 599 C CA . LYS A 1 83 ? -18.583 -6.742 15.601 1.00 88.00 83 LYS A CA 1
ATOM 600 C C . LYS A 1 83 ? -17.845 -5.556 15.018 1.00 88.00 83 LYS A C 1
ATOM 602 O O . LYS A 1 83 ? -18.347 -4.435 15.115 1.00 88.00 83 LYS A O 1
ATOM 607 N N . SER A 1 84 ? -16.673 -5.787 14.447 1.00 87.12 84 SER A N 1
ATOM 608 C CA . SER A 1 84 ? -15.881 -4.709 13.880 1.00 87.12 84 SER A CA 1
ATOM 609 C C . SER A 1 84 ? -16.555 -4.179 12.608 1.00 87.12 84 SER A C 1
ATOM 611 O O . SER A 1 84 ? -16.980 -4.974 11.764 1.00 87.12 84 SER A O 1
ATOM 613 N N . PRO A 1 85 ? -16.692 -2.848 12.451 1.00 87.25 85 PRO A N 1
ATOM 614 C CA . PRO A 1 85 ? -17.296 -2.280 11.256 1.00 87.25 85 PRO A CA 1
ATOM 615 C C . PRO A 1 85 ? -16.447 -2.635 10.037 1.00 87.25 85 PRO A C 1
ATOM 617 O O . PRO A 1 85 ? -15.220 -2.626 10.100 1.00 87.25 85 PRO A O 1
ATOM 620 N N . ARG A 1 86 ? -17.104 -2.935 8.921 1.00 86.62 86 ARG A N 1
ATOM 621 C CA . ARG A 1 86 ? -16.446 -3.182 7.636 1.00 86.62 86 ARG A CA 1
ATOM 622 C C . ARG A 1 86 ? -16.647 -1.997 6.713 1.00 86.62 86 ARG A C 1
ATOM 624 O O . ARG A 1 86 ? -17.566 -1.200 6.911 1.00 86.62 86 ARG A O 1
ATOM 631 N N . CYS A 1 87 ? -15.768 -1.883 5.725 1.00 85.88 87 CYS A N 1
ATOM 632 C CA . CYS A 1 87 ? -15.967 -0.958 4.625 1.00 85.88 87 CYS A CA 1
ATOM 633 C C . CYS A 1 87 ? -17.341 -1.199 3.988 1.00 85.88 87 CYS A C 1
ATOM 635 O O . CYS A 1 87 ? -17.710 -2.338 3.719 1.00 85.88 87 CYS A O 1
ATOM 637 N N . LYS A 1 88 ? -18.101 -0.126 3.765 1.00 90.25 88 LYS A N 1
ATOM 638 C CA . LYS A 1 88 ? -19.416 -0.200 3.114 1.00 90.25 88 LYS A CA 1
ATOM 639 C C . LYS A 1 88 ? -19.338 -0.407 1.599 1.00 90.25 88 LYS A C 1
ATOM 641 O O . LYS A 1 88 ? -20.363 -0.675 0.985 1.00 90.25 88 LYS A O 1
ATOM 646 N N . GLU A 1 89 ? -18.160 -0.202 1.008 1.00 84.75 89 GLU A N 1
ATOM 647 C CA . GLU A 1 89 ? -17.952 -0.338 -0.433 1.00 84.75 89 GLU A CA 1
ATOM 648 C C . GLU A 1 89 ? -18.190 -1.786 -0.863 1.00 84.75 89 GLU A C 1
ATOM 650 O O . GLU A 1 89 ? -17.695 -2.720 -0.221 1.00 84.75 89 GLU A O 1
ATOM 655 N N . ALA A 1 90 ? -18.934 -1.968 -1.954 1.00 77.19 90 ALA A N 1
ATOM 656 C CA . ALA A 1 90 ? -19.269 -3.294 -2.441 1.00 77.19 90 ALA A CA 1
ATOM 657 C C . ALA A 1 90 ? -17.986 -4.067 -2.778 1.00 77.19 90 ALA A C 1
ATOM 659 O O . ALA A 1 90 ? -17.126 -3.610 -3.529 1.00 77.19 90 ALA A O 1
ATOM 660 N N . GLY A 1 91 ? -17.837 -5.250 -2.185 1.00 70.75 91 GLY A N 1
ATOM 661 C CA . GLY A 1 91 ? -16.659 -6.084 -2.392 1.00 70.75 91 GLY A CA 1
ATOM 662 C C . GLY A 1 91 ? -15.385 -5.625 -1.663 1.00 70.75 91 GLY A C 1
ATOM 663 O O . GLY A 1 91 ? -14.296 -6.096 -2.002 1.00 70.75 91 GLY A O 1
ATOM 664 N N . CYS A 1 92 ? -15.484 -4.752 -0.656 1.00 71.25 92 CYS A N 1
ATOM 665 C CA . CYS A 1 92 ? -14.363 -4.412 0.219 1.00 71.25 92 CYS A CA 1
ATOM 666 C C . CYS A 1 92 ? -14.520 -5.042 1.613 1.00 71.25 92 CYS A C 1
ATOM 668 O O . CYS A 1 92 ? -15.274 -4.554 2.451 1.00 71.25 92 CYS A O 1
ATOM 670 N N . ASP A 1 93 ? -13.730 -6.075 1.909 1.00 75.25 93 ASP A N 1
ATOM 671 C CA . ASP A 1 93 ? -13.805 -6.794 3.192 1.00 75.25 93 ASP A CA 1
ATOM 672 C C . ASP A 1 93 ? -12.937 -6.183 4.305 1.00 75.25 93 ASP A C 1
ATOM 674 O O . ASP A 1 93 ? -12.769 -6.778 5.375 1.00 75.25 93 ASP A O 1
ATOM 678 N N . THR A 1 94 ? -12.390 -4.982 4.084 1.00 78.62 94 THR A N 1
ATOM 679 C CA . THR A 1 94 ? -11.525 -4.296 5.049 1.00 78.62 94 THR A CA 1
ATOM 680 C C . THR A 1 94 ? -12.278 -4.002 6.345 1.00 78.62 94 THR A C 1
ATOM 682 O O . THR A 1 94 ? -13.269 -3.269 6.358 1.00 78.62 94 THR A O 1
ATOM 685 N N . ILE A 1 95 ? -11.760 -4.535 7.451 1.00 82.81 95 ILE A N 1
ATOM 686 C CA . ILE A 1 95 ? -12.208 -4.192 8.800 1.00 82.81 95 ILE A CA 1
ATOM 687 C C . ILE A 1 95 ? -11.688 -2.796 9.156 1.00 82.81 95 ILE A C 1
ATOM 689 O O . ILE A 1 95 ? -10.518 -2.476 8.948 1.00 82.81 95 ILE A O 1
ATOM 693 N N . LEU A 1 96 ? -12.566 -1.958 9.695 1.00 84.25 96 LEU A N 1
ATOM 694 C CA . LEU A 1 96 ? -12.295 -0.572 10.041 1.00 84.25 96 LEU A CA 1
ATOM 695 C C . LEU A 1 96 ? -12.192 -0.400 11.555 1.00 84.25 96 LEU A C 1
ATOM 697 O O . LEU A 1 96 ? -12.973 -0.955 12.326 1.00 84.25 96 LEU A O 1
ATOM 701 N N . GLY A 1 97 ? -11.288 0.476 11.987 1.00 86.94 97 GLY A N 1
ATOM 702 C CA . GLY A 1 97 ? -11.398 1.078 13.312 1.00 86.94 97 GLY A CA 1
ATOM 703 C C . GLY A 1 97 ? -12.586 2.042 13.362 1.00 86.94 97 GLY A C 1
ATOM 704 O O . GLY A 1 97 ? -12.878 2.729 12.381 1.00 86.94 97 GLY A O 1
ATOM 705 N N . SER A 1 98 ? -13.248 2.157 14.515 1.00 84.94 98 SER A N 1
ATOM 706 C CA . SER A 1 98 ? -14.423 3.029 14.680 1.00 84.94 98 SER A CA 1
ATOM 707 C C . SER A 1 98 ? -14.150 4.494 14.312 1.00 84.94 98 SER A C 1
ATOM 709 O O . SER A 1 98 ? -15.020 5.168 13.764 1.00 84.94 98 SER A O 1
ATOM 711 N N . SER A 1 99 ? -12.936 4.992 14.570 1.00 86.62 99 SER A N 1
ATOM 712 C CA . SER A 1 99 ? -12.514 6.345 14.184 1.00 86.62 99 SER A CA 1
ATOM 713 C C . SER A 1 99 ? -12.421 6.520 12.666 1.00 86.62 99 SER A C 1
ATOM 715 O O . SER A 1 99 ? -12.881 7.534 12.149 1.00 86.62 99 SER A O 1
ATOM 717 N N . ILE A 1 100 ? -11.885 5.527 11.952 1.00 84.69 100 ILE A N 1
ATOM 718 C CA . ILE A 1 100 ? -11.775 5.508 10.486 1.00 84.69 100 ILE A CA 1
ATOM 719 C C . ILE A 1 100 ? -13.162 5.424 9.853 1.00 84.69 100 ILE A C 1
ATOM 721 O O . ILE A 1 100 ? -13.483 6.242 8.994 1.00 84.69 100 ILE A O 1
ATOM 725 N N . ALA A 1 101 ? -14.011 4.510 10.336 1.00 88.25 101 ALA A N 1
ATOM 726 C CA . ALA A 1 101 ? -15.391 4.390 9.875 1.00 88.25 101 ALA A CA 1
ATOM 727 C C . ALA A 1 101 ? -16.161 5.708 10.055 1.00 88.25 101 ALA A C 1
ATOM 729 O O . ALA A 1 101 ? -16.883 6.123 9.156 1.00 88.25 101 ALA A O 1
ATOM 730 N N . LYS A 1 102 ? -15.966 6.417 11.175 1.00 89.31 102 LYS A N 1
ATOM 731 C CA . LYS A 1 102 ? -16.573 7.740 11.382 1.00 89.31 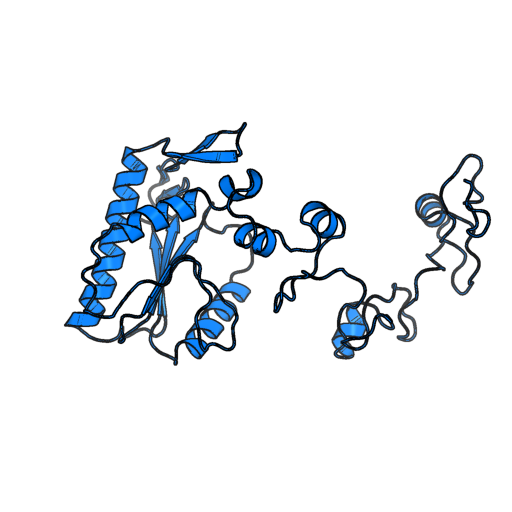102 LYS A CA 1
ATOM 732 C C . LYS A 1 102 ? -15.987 8.800 10.445 1.00 89.31 102 LYS A C 1
ATOM 734 O O . LYS A 1 102 ? -16.745 9.554 9.845 1.00 89.31 102 LYS A O 1
ATOM 739 N N . LYS A 1 103 ? -14.657 8.867 10.328 1.00 90.25 103 LYS A N 1
ATOM 740 C CA . LYS A 1 103 ? -13.949 9.892 9.545 1.00 90.25 103 LYS A CA 1
ATOM 741 C C . LYS A 1 103 ? -14.277 9.820 8.052 1.00 90.25 103 LYS A C 1
ATOM 743 O O . LYS A 1 103 ? -14.405 10.859 7.422 1.00 90.25 103 LYS A O 1
ATOM 748 N N . TYR A 1 104 ? -14.423 8.614 7.510 1.00 90.50 104 TYR A N 1
ATOM 749 C CA . TYR A 1 104 ? -14.605 8.375 6.076 1.00 90.50 104 TYR A CA 1
ATOM 750 C C . TYR A 1 104 ? -15.990 7.799 5.740 1.00 90.50 104 TYR A C 1
ATOM 752 O O . TYR A 1 104 ? -16.151 7.066 4.767 1.00 90.50 104 TYR A O 1
ATOM 760 N N . GLY A 1 105 ? -17.004 8.084 6.567 1.00 90.88 105 GLY A N 1
ATOM 761 C CA . GLY A 1 105 ? -18.405 7.767 6.258 1.00 90.88 105 GLY A CA 1
ATOM 762 C C . GLY A 1 105 ? -18.691 6.280 6.014 1.00 90.88 105 GLY A C 1
ATOM 763 O O . GLY A 1 105 ? -19.482 5.941 5.131 1.00 90.88 105 GLY A O 1
ATOM 764 N N . GLY A 1 106 ? -18.029 5.399 6.764 1.00 89.94 106 GLY A N 1
ATOM 765 C CA . GLY A 1 106 ? -18.155 3.943 6.688 1.00 89.94 106 GLY A CA 1
ATOM 766 C C . GLY A 1 106 ? -17.248 3.272 5.656 1.00 89.94 106 GLY A C 1
ATOM 767 O O . GLY A 1 106 ? -17.371 2.070 5.451 1.00 89.94 106 GLY A O 1
ATOM 768 N N . MET A 1 107 ? -16.348 4.007 5.000 1.00 88.12 107 MET A N 1
ATOM 769 C CA . MET A 1 107 ? -15.391 3.448 4.039 1.00 88.12 107 MET A CA 1
ATOM 770 C C . MET A 1 107 ? -13.992 3.305 4.646 1.00 88.12 107 MET A C 1
ATOM 772 O O . MET A 1 107 ? -13.605 4.051 5.548 1.00 88.12 107 MET A O 1
ATOM 776 N N . CYS A 1 108 ? -13.202 2.360 4.131 1.00 82.94 108 CYS A N 1
ATOM 777 C CA . CYS A 1 108 ? -11.756 2.410 4.325 1.00 82.94 108 CYS A CA 1
ATOM 778 C C . CYS A 1 108 ? -11.1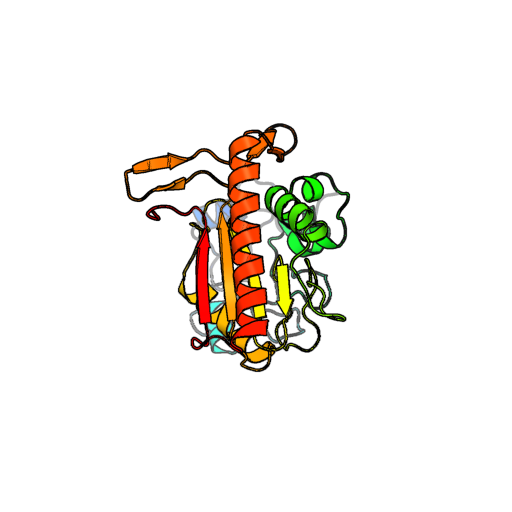91 3.628 3.583 1.00 82.94 108 CYS A C 1
ATOM 780 O O . CYS A 1 108 ? -11.802 4.127 2.637 1.00 82.94 108 CYS A O 1
ATOM 782 N N . PHE A 1 109 ? -10.014 4.106 3.988 1.00 79.94 109 PHE A N 1
ATOM 783 C CA . PHE A 1 109 ? -9.429 5.294 3.367 1.00 79.94 109 PHE A CA 1
ATOM 784 C C . PHE A 1 109 ? -9.207 5.126 1.856 1.00 79.94 109 PHE A C 1
ATOM 786 O O . PHE A 1 109 ? -9.441 6.059 1.098 1.00 79.94 109 PHE A O 1
ATOM 793 N N . ARG A 1 110 ? -8.842 3.916 1.413 1.00 74.38 110 ARG A N 1
ATOM 794 C CA . ARG A 1 110 ? -8.664 3.598 -0.009 1.00 74.38 110 ARG A CA 1
ATOM 795 C C . ARG A 1 110 ? -9.969 3.741 -0.802 1.00 74.38 110 ARG A C 1
ATOM 797 O O . ARG A 1 110 ? -9.987 4.432 -1.811 1.00 74.38 110 ARG A O 1
ATOM 804 N N . CYS A 1 111 ? -11.064 3.132 -0.345 1.00 76.31 111 CYS A N 1
ATOM 805 C CA . CYS A 1 111 ? -12.374 3.263 -0.997 1.00 76.31 111 CYS A CA 1
ATOM 806 C C . CYS A 1 111 ? -12.902 4.698 -0.922 1.00 76.31 111 CYS A C 1
ATOM 808 O O . CYS A 1 111 ? -13.462 5.190 -1.894 1.00 76.31 111 CYS A O 1
ATOM 810 N N . TYR A 1 112 ? -12.676 5.392 0.197 1.00 84.44 112 TYR A N 1
ATOM 811 C CA . TYR A 1 112 ? -13.004 6.811 0.318 1.00 84.44 112 TYR A CA 1
ATOM 812 C C . TYR A 1 112 ? -12.268 7.641 -0.735 1.00 84.44 112 TYR A C 1
ATOM 814 O O . TYR A 1 112 ? -12.895 8.446 -1.409 1.00 84.44 112 TYR A O 1
ATOM 822 N N . TYR A 1 113 ? -10.969 7.402 -0.920 1.00 80.81 113 TYR A N 1
ATOM 823 C CA . TYR A 1 113 ? -10.156 8.083 -1.920 1.00 80.81 113 TYR A CA 1
ATOM 824 C C . TYR A 1 113 ? -10.704 7.941 -3.343 1.00 80.81 113 TYR A C 1
ATOM 826 O O . TYR A 1 113 ? -10.904 8.951 -4.009 1.00 80.81 113 TYR A O 1
ATOM 834 N N . PHE A 1 114 ? -11.005 6.720 -3.789 1.00 73.31 114 PHE A N 1
ATOM 835 C CA . PHE A 1 114 ? -11.499 6.500 -5.154 1.00 73.31 114 PHE A CA 1
ATOM 836 C C . PHE A 1 114 ? -12.899 7.067 -5.392 1.00 73.31 114 PHE A C 1
ATOM 838 O O . PHE A 1 114 ? -13.198 7.500 -6.499 1.00 73.31 114 PHE A O 1
ATOM 845 N N . ASN A 1 115 ? -13.747 7.085 -4.364 1.00 78.56 115 ASN A N 1
ATOM 846 C CA . ASN A 1 115 ? -15.083 7.668 -4.463 1.00 78.56 115 ASN A CA 1
ATOM 847 C C . ASN A 1 115 ? -15.082 9.200 -4.313 1.00 78.56 115 ASN A C 1
ATOM 849 O O . ASN A 1 115 ? -16.088 9.833 -4.612 1.00 78.56 115 ASN A O 1
ATOM 853 N N . ASN A 1 116 ? -13.994 9.798 -3.813 1.00 81.62 116 ASN A N 1
ATOM 854 C CA . ASN A 1 116 ? -13.918 11.227 -3.497 1.00 81.62 116 ASN A CA 1
ATOM 855 C C . ASN A 1 116 ? -12.555 11.816 -3.926 1.00 81.62 116 ASN A C 1
ATOM 857 O O . ASN A 1 116 ? -11.819 12.336 -3.082 1.00 81.62 116 ASN A O 1
ATOM 861 N N . PRO A 1 117 ? -12.178 11.732 -5.218 1.00 74.44 117 PRO A N 1
ATOM 862 C CA . PRO A 1 117 ? -10.840 12.114 -5.684 1.00 74.44 117 PRO A CA 1
ATOM 863 C C . PRO A 1 117 ? -10.516 13.597 -5.445 1.00 74.44 117 PRO A C 1
ATOM 865 O O . PRO A 1 117 ? -9.356 13.949 -5.211 1.00 74.44 117 PRO A O 1
ATOM 868 N N . ASP A 1 118 ? -11.541 14.450 -5.433 1.00 78.12 118 ASP A N 1
ATOM 869 C CA . ASP A 1 118 ? -11.400 15.894 -5.266 1.00 78.12 118 ASP A CA 1
ATOM 870 C C . ASP A 1 118 ? -11.252 16.334 -3.808 1.00 78.12 118 ASP A C 1
ATOM 872 O O . ASP A 1 118 ? -10.931 17.492 -3.558 1.00 78.12 118 ASP A O 1
ATOM 876 N N . GLU A 1 119 ? -11.436 15.457 -2.820 1.00 81.06 119 GLU A N 1
ATOM 877 C CA . GLU A 1 119 ? -11.283 15.822 -1.409 1.00 81.06 119 GLU A CA 1
ATOM 878 C C . GLU A 1 119 ? -9.827 16.213 -1.082 1.00 81.06 119 GLU A C 1
ATOM 880 O O . GLU A 1 119 ? -8.891 15.547 -1.534 1.00 81.06 119 GLU A O 1
ATOM 885 N N . PRO A 1 120 ? -9.563 17.242 -0.248 1.00 77.44 120 PRO A N 1
ATOM 886 C CA . PRO A 1 120 ? -8.198 17.696 0.037 1.00 77.44 120 PRO A CA 1
ATOM 887 C C . PRO A 1 120 ? -7.267 16.589 0.552 1.00 77.44 120 PRO A C 1
ATOM 889 O O . PRO A 1 120 ? -6.107 16.514 0.149 1.00 77.44 120 PRO A O 1
ATOM 892 N N . VAL A 1 121 ? -7.788 15.697 1.403 1.00 76.81 121 VAL A N 1
ATOM 893 C CA . VAL A 1 121 ? -7.041 14.540 1.925 1.00 76.81 121 VAL A CA 1
ATOM 894 C C . VAL A 1 121 ? -6.683 13.535 0.822 1.00 76.81 121 VAL A C 1
ATOM 896 O O . VAL A 1 121 ? -5.642 12.888 0.890 1.00 76.81 121 VAL A O 1
ATOM 899 N N . CYS A 1 122 ? -7.516 13.437 -0.212 1.00 74.25 122 CYS A N 1
ATOM 900 C CA . CYS A 1 122 ? -7.341 12.548 -1.354 1.00 74.25 122 CYS A CA 1
ATOM 901 C C . CYS A 1 122 ? -6.396 13.151 -2.397 1.00 74.25 122 CYS A C 1
ATOM 903 O O . CYS A 1 122 ? -5.580 12.440 -2.978 1.00 74.25 122 CYS A O 1
ATOM 905 N N . ARG A 1 123 ? -6.407 14.476 -2.570 1.00 67.56 123 ARG A N 1
ATOM 906 C CA . ARG A 1 123 ? -5.425 15.180 -3.410 1.00 67.56 123 ARG A CA 1
ATOM 907 C C . ARG A 1 123 ? -3.998 15.046 -2.875 1.00 67.56 123 ARG A C 1
ATOM 909 O O . ARG A 1 123 ? -3.066 14.936 -3.662 1.00 67.56 123 ARG A O 1
ATOM 916 N N . ALA A 1 124 ? -3.835 15.020 -1.552 1.00 66.75 124 ALA A N 1
ATOM 917 C CA . ALA A 1 124 ? -2.541 14.809 -0.901 1.00 66.75 124 ALA A CA 1
ATOM 918 C C . ALA A 1 124 ? -2.069 13.341 -0.931 1.00 66.75 124 ALA A C 1
ATOM 920 O O . ALA A 1 124 ? -0.865 13.075 -0.916 1.00 66.75 124 ALA A O 1
ATOM 921 N N . TYR A 1 125 ? -3.002 12.388 -0.989 1.00 67.44 125 TYR A N 1
ATOM 922 C CA . TYR A 1 125 ? -2.710 10.956 -0.995 1.00 67.44 125 TYR A CA 1
ATOM 923 C C . TYR A 1 125 ? -2.147 10.472 -2.337 1.00 67.44 125 TYR A C 1
ATOM 925 O O . TYR A 1 125 ? -2.613 10.906 -3.392 1.00 67.44 125 TYR A O 1
ATOM 933 N N . LYS A 1 126 ? -1.151 9.569 -2.278 1.00 70.44 126 LYS A N 1
ATOM 934 C CA . LYS A 1 126 ? -0.456 8.986 -3.443 1.00 70.44 126 LYS A CA 1
ATOM 935 C C . LYS A 1 126 ? 0.045 10.047 -4.439 1.00 70.44 126 LYS A C 1
ATOM 937 O O . LYS A 1 126 ? 0.073 9.842 -5.646 1.00 70.44 126 LYS A O 1
ATOM 942 N N . SER A 1 127 ? 0.425 11.228 -3.945 1.00 73.81 127 SER A N 1
ATOM 943 C CA . SER A 1 127 ? 0.780 12.363 -4.810 1.00 73.81 127 SER A CA 1
ATOM 944 C C . SER A 1 127 ? 2.043 12.120 -5.648 1.00 73.81 127 SER A C 1
ATOM 946 O O . SER A 1 127 ? 2.132 12.652 -6.752 1.00 73.81 127 SER A O 1
ATOM 948 N N . LYS A 1 128 ? 2.989 11.291 -5.179 1.00 79.69 128 LYS A N 1
ATOM 949 C CA . LYS A 1 128 ? 4.164 10.890 -5.974 1.00 79.69 128 LYS A CA 1
ATOM 950 C C . LYS A 1 128 ? 3.796 9.879 -7.056 1.00 79.69 128 LYS A C 1
ATOM 952 O O . LYS A 1 128 ? 4.192 10.046 -8.202 1.00 79.69 128 LYS A O 1
ATOM 957 N N . GLU A 1 129 ? 2.996 8.879 -6.700 1.00 79.88 129 GLU A N 1
ATOM 958 C CA . GLU A 1 129 ? 2.482 7.872 -7.632 1.00 79.88 129 GLU A CA 1
ATOM 959 C C . GLU A 1 129 ? 1.683 8.507 -8.771 1.00 79.88 129 GLU A C 1
ATOM 961 O O . GLU A 1 129 ? 1.978 8.249 -9.933 1.00 79.88 129 GLU A O 1
ATOM 966 N N . LYS A 1 130 ? 0.775 9.444 -8.467 1.00 77.06 130 LYS A N 1
ATOM 967 C CA . LYS A 1 130 ? 0.055 10.216 -9.494 1.00 77.06 130 LYS A CA 1
ATOM 968 C C . LYS A 1 130 ? 0.999 10.867 -10.501 1.00 77.06 130 LYS A C 1
ATOM 970 O O . LYS A 1 130 ? 0.715 10.865 -11.691 1.00 77.06 130 LYS A O 1
ATOM 975 N N . ARG A 1 131 ? 2.139 11.396 -10.046 1.00 81.38 131 ARG A N 1
ATOM 976 C CA . ARG A 1 131 ? 3.118 12.030 -10.934 1.00 81.38 131 ARG A CA 1
ATOM 977 C C . ARG A 1 131 ? 3.811 11.025 -11.856 1.00 81.38 131 ARG A C 1
ATOM 979 O O . ARG A 1 131 ? 4.105 11.362 -12.997 1.00 81.38 131 ARG A O 1
ATOM 986 N N . VAL A 1 132 ? 4.063 9.810 -11.371 1.00 84.62 132 VAL A N 1
ATOM 987 C CA . VAL A 1 132 ? 4.584 8.702 -12.188 1.00 84.62 132 VAL A CA 1
ATOM 988 C C . VAL A 1 132 ? 3.551 8.300 -13.242 1.00 84.62 132 VAL A C 1
ATOM 990 O O . VAL A 1 132 ? 3.885 8.200 -14.419 1.00 84.62 132 VAL A O 1
ATOM 993 N N . VAL A 1 133 ? 2.282 8.167 -12.847 1.00 78.69 133 VAL A N 1
ATOM 994 C CA . VAL A 1 133 ? 1.174 7.874 -13.767 1.00 78.69 133 VAL A CA 1
ATOM 995 C C . VAL A 1 133 ? 1.017 8.968 -14.829 1.00 78.69 133 VAL A C 1
ATOM 997 O O . VAL A 1 133 ? 0.843 8.653 -15.999 1.00 78.69 133 VAL A O 1
ATOM 1000 N N . GLU A 1 134 ? 1.142 10.247 -14.462 1.00 80.19 134 GLU A N 1
ATOM 1001 C CA . GLU A 1 134 ? 1.123 11.368 -15.415 1.00 80.19 134 GLU A CA 1
ATOM 1002 C C . GLU A 1 134 ? 2.255 11.286 -16.449 1.00 80.19 134 GLU A C 1
ATOM 1004 O O . GLU A 1 134 ? 2.029 11.609 -17.611 1.00 80.19 134 GLU A O 1
ATOM 1009 N N . VAL A 1 135 ? 3.457 10.849 -16.048 1.00 84.62 135 VAL A N 1
ATOM 1010 C CA . VAL A 1 135 ? 4.575 10.623 -16.982 1.00 84.62 135 VAL A CA 1
ATOM 1011 C C . VAL A 1 135 ? 4.250 9.487 -17.946 1.00 84.62 135 VAL A C 1
ATOM 1013 O O . VAL A 1 135 ? 4.465 9.635 -19.144 1.00 84.62 135 VAL A O 1
ATOM 1016 N N . LEU A 1 136 ? 3.693 8.384 -17.447 1.00 82.69 136 LEU A N 1
ATOM 1017 C CA . LEU A 1 136 ? 3.340 7.223 -18.269 1.00 82.69 136 LEU A CA 1
ATOM 1018 C C . LEU A 1 136 ? 2.172 7.507 -19.216 1.00 82.69 136 LEU A C 1
ATOM 1020 O O . LEU A 1 136 ? 2.157 7.000 -20.328 1.00 82.69 136 LEU A O 1
ATOM 1024 N N . ALA A 1 137 ? 1.217 8.344 -18.807 1.00 77.12 137 ALA A N 1
ATOM 1025 C CA . ALA A 1 137 ? 0.057 8.705 -19.619 1.00 77.12 137 ALA A CA 1
ATOM 1026 C C . ALA A 1 137 ? 0.415 9.517 -20.877 1.00 77.12 137 ALA A C 1
ATOM 1028 O O . ALA A 1 137 ? -0.380 9.561 -21.813 1.00 77.12 137 ALA A O 1
ATOM 1029 N N . VAL A 1 138 ? 1.578 10.176 -20.889 1.00 78.38 138 VAL A N 1
ATOM 1030 C CA . VAL A 1 138 ? 2.071 10.962 -22.034 1.00 78.38 138 VAL A CA 1
ATOM 1031 C C . VAL A 1 138 ? 3.289 10.335 -22.711 1.00 78.38 138 VAL A C 1
ATOM 1033 O O . VAL A 1 138 ? 3.793 10.894 -23.683 1.00 78.38 138 VAL A O 1
ATOM 1036 N N . ALA A 1 139 ? 3.795 9.220 -22.182 1.00 81.56 139 ALA A N 1
ATOM 1037 C CA . ALA A 1 139 ? 4.935 8.522 -22.749 1.00 81.56 139 ALA A CA 1
ATOM 1038 C C . ALA A 1 139 ? 4.500 7.678 -23.950 1.00 81.56 139 ALA A C 1
ATOM 1040 O O . ALA A 1 139 ? 3.487 6.981 -23.897 1.00 81.56 139 ALA A O 1
ATOM 1041 N N . ASP A 1 140 ? 5.305 7.706 -25.008 1.00 82.75 140 ASP A N 1
ATOM 1042 C CA . ASP A 1 140 ? 5.227 6.705 -26.062 1.00 82.75 140 ASP A CA 1
ATOM 1043 C C . ASP A 1 140 ? 6.033 5.479 -25.620 1.00 82.75 140 ASP A C 1
ATOM 1045 O O . ASP A 1 140 ? 7.258 5.539 -25.514 1.00 82.75 140 ASP A O 1
ATOM 1049 N N . LEU A 1 141 ? 5.326 4.398 -25.288 1.00 80.56 141 LEU A N 1
ATOM 1050 C CA . LEU A 1 141 ? 5.922 3.126 -24.872 1.00 80.56 141 LEU A CA 1
ATOM 1051 C C . LEU A 1 141 ? 6.104 2.151 -26.049 1.00 80.56 141 LEU A C 1
ATOM 1053 O O . LEU A 1 141 ? 6.407 0.986 -25.810 1.00 80.56 141 LEU A O 1
ATOM 1057 N N . GLY A 1 142 ? 5.868 2.583 -27.297 1.00 78.56 142 GLY A N 1
ATOM 1058 C CA . GLY A 1 142 ? 5.980 1.714 -28.473 1.00 78.56 142 GLY A CA 1
ATOM 1059 C C . GLY A 1 142 ? 4.955 0.576 -28.487 1.00 78.56 142 GLY A C 1
ATOM 1060 O O . GLY A 1 142 ? 5.252 -0.529 -28.941 1.00 78.56 142 GLY A O 1
ATOM 1061 N N . LEU A 1 143 ? 3.760 0.813 -27.933 1.00 80.75 143 LEU A N 1
ATOM 1062 C CA . LEU A 1 143 ? 2.747 -0.231 -27.775 1.00 80.75 143 LEU A CA 1
ATOM 1063 C C . LEU A 1 143 ? 2.125 -0.619 -29.127 1.00 80.75 143 LEU A C 1
ATOM 1065 O O . LEU A 1 143 ? 1.733 0.268 -29.887 1.00 80.75 143 LEU A O 1
ATOM 1069 N N . PRO A 1 144 ? 1.958 -1.925 -29.405 1.00 76.06 144 PRO A N 1
ATOM 1070 C CA . PRO A 1 144 ? 1.163 -2.402 -30.530 1.00 76.06 144 PRO A CA 1
ATOM 1071 C C . PRO A 1 144 ? -0.287 -1.899 -30.498 1.00 76.06 144 PRO A C 1
ATOM 1073 O O . PRO A 1 144 ? -0.863 -1.677 -29.428 1.00 76.06 144 PRO A O 1
ATOM 1076 N N . ASP A 1 145 ? -0.908 -1.803 -31.677 1.00 77.62 145 ASP A N 1
ATOM 1077 C CA . ASP A 1 145 ? -2.312 -1.409 -31.818 1.00 77.62 145 ASP A CA 1
ATOM 1078 C C . ASP A 1 145 ? -3.238 -2.276 -30.951 1.00 77.62 145 ASP A C 1
ATOM 1080 O O . ASP A 1 145 ? -3.174 -3.507 -30.949 1.00 77.62 145 ASP A O 1
ATOM 1084 N N . GLY A 1 146 ? -4.135 -1.619 -30.212 1.00 73.62 146 GLY A N 1
ATOM 1085 C CA . GLY A 1 146 ? -5.099 -2.282 -29.331 1.00 73.62 146 GLY A CA 1
ATOM 1086 C C . GLY A 1 146 ? -4.564 -2.647 -27.943 1.00 73.62 146 GLY A C 1
ATOM 1087 O O . GLY A 1 146 ? -5.345 -3.103 -27.107 1.00 73.62 146 GLY A O 1
ATOM 1088 N N . ILE A 1 147 ? -3.282 -2.399 -27.657 1.00 76.38 147 ILE A N 1
ATOM 1089 C CA . ILE A 1 147 ? -2.710 -2.539 -26.316 1.00 76.38 147 ILE A CA 1
ATOM 1090 C C . ILE A 1 147 ? -2.742 -1.185 -25.614 1.00 76.38 147 ILE A C 1
ATOM 1092 O O . ILE A 1 147 ? -2.377 -0.151 -26.167 1.00 76.38 147 ILE A O 1
ATOM 1096 N N . SER A 1 148 ? -3.213 -1.163 -24.370 1.00 76.06 148 SER A N 1
ATOM 1097 C CA . SER A 1 148 ? -3.243 0.057 -23.566 1.00 76.06 148 SER A CA 1
ATOM 1098 C C . SER A 1 148 ? -2.991 -0.259 -22.097 1.00 76.06 148 SER A C 1
ATOM 1100 O O . SER A 1 148 ? -3.512 -1.256 -21.590 1.00 76.06 148 SER A O 1
ATOM 1102 N N . PRO A 1 149 ? -2.225 0.586 -21.389 1.00 76.31 149 PRO A N 1
ATOM 1103 C CA . PRO A 1 149 ? -1.967 0.385 -19.976 1.00 76.31 149 PRO A CA 1
ATOM 1104 C C . PRO A 1 149 ? -3.245 0.563 -19.150 1.00 76.31 149 PRO A C 1
ATOM 1106 O O . PRO A 1 149 ? -4.061 1.464 -19.366 1.00 76.31 149 PRO A O 1
ATOM 1109 N N . VAL A 1 150 ? -3.396 -0.297 -18.151 1.00 72.81 150 VAL A N 1
ATOM 1110 C CA . VAL A 1 150 ? -4.413 -0.223 -17.112 1.00 72.81 150 VAL A CA 1
ATOM 1111 C C . VAL A 1 150 ? -3.827 0.540 -15.929 1.00 72.81 150 VAL A C 1
ATOM 1113 O O . VAL A 1 150 ? -2.975 0.043 -15.197 1.00 72.81 150 VAL A O 1
ATOM 1116 N N . LEU A 1 151 ? -4.317 1.760 -15.736 1.00 67.31 151 LEU A N 1
ATOM 1117 C CA . LEU A 1 151 ? -3.923 2.651 -14.646 1.00 67.31 151 LEU A CA 1
ATOM 1118 C C . LEU A 1 151 ? -5.020 2.653 -13.580 1.00 67.31 151 LEU A C 1
ATOM 1120 O O . LEU A 1 151 ? -6.181 2.905 -13.913 1.00 67.31 151 LEU A O 1
ATOM 1124 N N . ASP A 1 152 ? -4.679 2.382 -12.316 1.00 59.97 152 ASP A N 1
ATOM 1125 C CA . ASP A 1 152 ? -5.566 2.550 -11.146 1.00 59.97 152 ASP A CA 1
ATOM 1126 C C . ASP A 1 152 ? -6.948 1.833 -11.199 1.00 59.97 152 ASP A C 1
ATOM 1128 O O . ASP A 1 152 ? -7.873 2.113 -10.416 1.00 59.97 152 ASP A O 1
ATOM 1132 N N . LYS A 1 153 ? -7.118 0.853 -12.094 1.00 58.75 153 LYS A N 1
ATOM 1133 C CA . LYS A 1 153 ? -8.371 0.101 -12.304 1.00 58.75 153 LYS A CA 1
ATOM 1134 C C . LYS A 1 153 ? -8.267 -1.337 -11.791 1.00 58.75 153 LYS A C 1
ATOM 1136 O O . LYS A 1 153 ? -7.184 -1.892 -11.643 1.00 58.75 153 LYS A O 1
ATOM 1141 N N . VAL A 1 154 ? -9.421 -1.934 -11.469 1.00 52.47 154 VAL A N 1
ATOM 1142 C CA . VAL A 1 154 ? -9.501 -3.379 -11.168 1.00 52.47 154 VAL A CA 1
ATOM 1143 C C . VAL A 1 154 ? -9.239 -4.136 -12.456 1.00 52.47 154 VAL A C 1
ATOM 1145 O O . VAL A 1 154 ? -9.846 -3.811 -13.476 1.00 52.47 154 VAL A O 1
ATOM 1148 N N . VAL A 1 155 ? -8.368 -5.139 -12.394 1.00 54.53 155 VAL A N 1
ATOM 1149 C CA . VAL A 1 155 ? -8.172 -6.073 -13.504 1.00 54.53 155 VAL A CA 1
ATOM 1150 C C . VAL A 1 155 ? -9.474 -6.858 -13.703 1.00 54.53 155 VAL A C 1
ATOM 1152 O O . VAL A 1 155 ? -9.987 -7.474 -12.769 1.00 54.53 155 VAL A O 1
ATOM 1155 N N . GLY A 1 156 ? -10.063 -6.786 -14.896 1.00 46.31 156 GLY A N 1
ATOM 1156 C CA . GLY A 1 156 ? -11.279 -7.533 -15.220 1.00 46.31 156 GLY A CA 1
ATOM 1157 C C . GLY A 1 156 ? -10.988 -9.028 -15.372 1.00 46.31 156 GLY A C 1
ATOM 1158 O O . GLY A 1 156 ? -9.988 -9.393 -15.976 1.00 46.31 156 GLY A O 1
ATOM 1159 N N . GLY A 1 157 ? -11.861 -9.890 -14.841 1.00 47.31 157 GLY A N 1
ATOM 1160 C CA . GLY A 1 157 ? -11.799 -11.347 -15.048 1.00 47.31 157 GLY A CA 1
ATOM 1161 C C . GLY A 1 157 ? -10.994 -12.157 -14.022 1.00 47.31 157 GLY A C 1
ATOM 1162 O O . GLY A 1 157 ? -11.144 -13.373 -13.998 1.00 47.31 157 GLY A O 1
ATOM 1163 N N . GLY A 1 158 ? -10.215 -11.517 -13.143 1.00 42.97 158 GLY A N 1
ATOM 1164 C CA . GLY A 1 158 ? -9.490 -12.192 -12.056 1.00 42.97 158 GLY A CA 1
ATOM 1165 C C . GLY A 1 158 ? -10.356 -12.455 -10.819 1.00 42.97 158 GLY A C 1
ATOM 1166 O O . GLY A 1 158 ? -11.264 -11.679 -10.498 1.00 42.97 158 GLY A O 1
A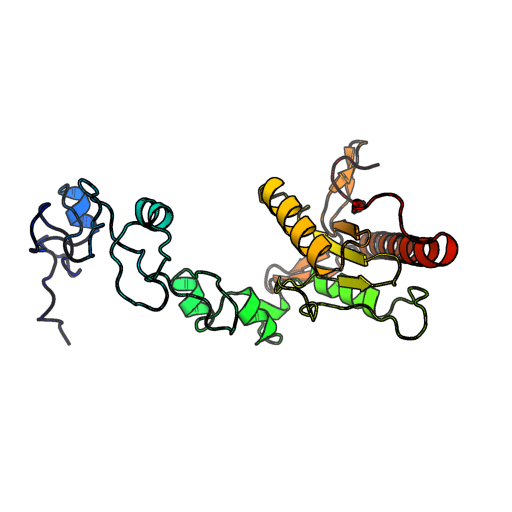TOM 1167 N N . CYS A 1 159 ? -10.069 -13.532 -10.080 1.00 37.16 159 CYS A N 1
ATOM 1168 C CA . CYS A 1 159 ? -10.708 -13.778 -8.783 1.00 37.16 159 CYS A CA 1
ATOM 1169 C C . CYS A 1 159 ? -10.210 -12.793 -7.711 1.00 37.16 159 CYS A C 1
ATOM 1171 O O . CYS A 1 159 ? -10.918 -12.535 -6.730 1.00 37.16 159 CYS A O 1
ATOM 1173 N N . SER A 1 160 ? -9.025 -12.200 -7.893 1.00 49.75 160 SER A N 1
ATOM 1174 C CA . SER A 1 160 ? -8.504 -11.157 -7.019 1.00 49.75 160 SER A CA 1
ATOM 1175 C C . SER A 1 160 ? -8.955 -9.761 -7.484 1.00 49.75 160 SER A C 1
ATOM 1177 O O . SER A 1 160 ? -8.752 -9.324 -8.611 1.00 49.75 160 SER A O 1
ATOM 1179 N N . ARG A 1 161 ? -9.579 -8.993 -6.580 1.00 51.47 161 ARG A N 1
ATOM 1180 C CA . ARG A 1 161 ? -10.049 -7.607 -6.827 1.00 51.47 161 ARG A CA 1
ATOM 1181 C C . ARG A 1 161 ? -8.893 -6.589 -6.825 1.00 51.47 161 ARG A C 1
ATOM 1183 O O . ARG A 1 161 ? -9.024 -5.487 -6.281 1.00 51.47 161 ARG A O 1
ATOM 1190 N N . ARG A 1 162 ? -7.718 -6.989 -7.313 1.00 53.88 162 ARG A N 1
ATOM 1191 C CA . ARG A 1 162 ? -6.457 -6.252 -7.177 1.00 53.88 162 ARG A CA 1
ATOM 1192 C C . ARG A 1 162 ? -6.372 -5.135 -8.222 1.00 53.88 162 ARG A C 1
ATOM 1194 O O . ARG A 1 162 ? -6.934 -5.222 -9.310 1.00 53.88 162 ARG A O 1
ATOM 1201 N N . ARG A 1 163 ? -5.701 -4.051 -7.827 1.00 59.25 163 ARG A N 1
ATOM 1202 C CA . ARG A 1 163 ? -5.470 -2.837 -8.622 1.00 59.25 163 ARG A CA 1
ATOM 1203 C C . ARG A 1 163 ? -3.982 -2.490 -8.517 1.00 59.25 163 ARG A C 1
ATOM 1205 O O . ARG A 1 163 ? -3.616 -1.918 -7.483 1.00 59.25 163 ARG A O 1
ATOM 1212 N N . PRO A 1 164 ? -3.142 -2.938 -9.458 1.00 61.16 164 PRO A N 1
ATOM 1213 C CA . PRO A 1 164 ? -1.772 -2.442 -9.590 1.00 61.16 164 PRO A CA 1
ATOM 1214 C C . PRO A 1 164 ? -1.776 -0.944 -9.938 1.00 61.16 164 PRO A C 1
ATOM 1216 O O . PRO A 1 164 ? -2.739 -0.463 -10.538 1.00 61.16 164 PRO A O 1
ATOM 1219 N N . ASP A 1 165 ? -0.734 -0.213 -9.523 1.00 63.94 165 ASP A N 1
ATOM 1220 C CA . ASP A 1 165 ? -0.640 1.242 -9.750 1.00 63.94 165 ASP A CA 1
ATOM 1221 C C . ASP A 1 165 ? -0.519 1.535 -11.262 1.00 63.94 165 ASP A C 1
ATOM 1223 O O . ASP A 1 165 ? -1.171 2.432 -11.799 1.00 63.94 165 ASP A O 1
ATOM 1227 N N . PHE A 1 166 ? 0.215 0.678 -11.975 1.00 78.62 166 PHE A N 1
ATOM 1228 C CA . PHE A 1 166 ? 0.208 0.560 -13.430 1.00 78.62 166 PHE A CA 1
ATOM 1229 C C . PHE A 1 166 ? 0.337 -0.919 -13.811 1.00 78.62 166 PHE A C 1
ATOM 1231 O O . PHE A 1 166 ? 1.167 -1.642 -13.254 1.00 78.62 166 PHE A O 1
ATOM 1238 N N . LEU A 1 167 ? -0.472 -1.367 -14.769 1.00 82.75 167 LEU A N 1
ATOM 1239 C CA . LEU A 1 167 ? -0.359 -2.682 -15.391 1.00 82.75 167 LEU A CA 1
ATOM 1240 C C . LEU A 1 167 ? -0.425 -2.549 -16.902 1.00 82.75 167 LEU A C 1
ATOM 1242 O O . LEU A 1 167 ? -1.260 -1.825 -17.433 1.00 82.75 167 LEU A O 1
ATOM 1246 N N . LEU A 1 168 ? 0.415 -3.299 -17.593 1.00 85.88 168 LEU A N 1
ATOM 1247 C CA . LEU A 1 168 ? 0.443 -3.367 -19.040 1.00 85.88 168 LEU A CA 1
ATOM 1248 C C . LEU A 1 168 ? 0.555 -4.830 -19.461 1.00 85.88 168 LEU A C 1
ATOM 1250 O O . LEU A 1 168 ? 1.524 -5.507 -19.131 1.00 85.88 168 LEU A O 1
ATOM 1254 N N . ASP A 1 169 ? -0.454 -5.309 -20.177 1.00 84.94 169 ASP A N 1
ATOM 1255 C CA . ASP A 1 169 ? -0.458 -6.636 -20.786 1.00 84.94 169 ASP A CA 1
ATOM 1256 C C . ASP A 1 169 ? 0.011 -6.504 -22.237 1.00 84.94 169 ASP A C 1
ATOM 1258 O O . ASP A 1 169 ? -0.686 -5.908 -23.057 1.00 84.94 169 ASP A O 1
ATOM 1262 N N . VAL A 1 170 ? 1.197 -7.032 -22.548 1.00 86.06 170 VAL A N 1
ATOM 1263 C CA . VAL A 1 170 ? 1.775 -6.994 -23.903 1.00 86.06 170 VAL A CA 1
ATOM 1264 C C . VAL A 1 170 ? 1.600 -8.318 -24.650 1.00 86.06 170 VAL A C 1
ATOM 1266 O O . VAL A 1 170 ? 2.378 -8.644 -25.541 1.00 86.06 170 VAL A O 1
ATOM 1269 N N . HIS A 1 171 ? 0.573 -9.096 -24.295 1.00 81.56 171 HIS A N 1
ATOM 1270 C CA . HIS A 1 171 ? 0.286 -10.458 -24.762 1.00 81.56 171 HIS A CA 1
ATOM 1271 C C . HIS A 1 171 ? 1.298 -11.517 -24.308 1.00 81.56 171 HIS A C 1
ATOM 1273 O O . HIS A 1 171 ? 0.876 -12.540 -23.763 1.00 81.56 171 HIS A O 1
ATOM 1279 N N . THR A 1 172 ? 2.602 -11.294 -24.497 1.00 86.31 172 THR A N 1
ATOM 1280 C CA . THR A 1 172 ? 3.656 -12.258 -24.131 1.00 86.31 172 THR A CA 1
ATOM 1281 C C . THR A 1 172 ? 3.858 -12.359 -22.623 1.00 86.31 172 THR A C 1
ATOM 1283 O O . THR A 1 172 ? 4.055 -13.450 -22.093 1.00 86.31 172 THR A O 1
ATOM 1286 N N . HIS A 1 173 ? 3.767 -11.231 -21.926 1.00 90.25 173 HIS A N 1
ATOM 1287 C CA . HIS A 1 173 ? 3.917 -11.127 -20.482 1.00 90.25 173 HIS A CA 1
ATOM 1288 C C . HIS A 1 173 ? 3.157 -9.910 -19.950 1.00 90.25 173 HIS A C 1
ATOM 1290 O O . HIS A 1 173 ? 2.642 -9.088 -20.713 1.00 90.25 173 HIS A O 1
ATOM 1296 N N . THR A 1 174 ? 3.073 -9.803 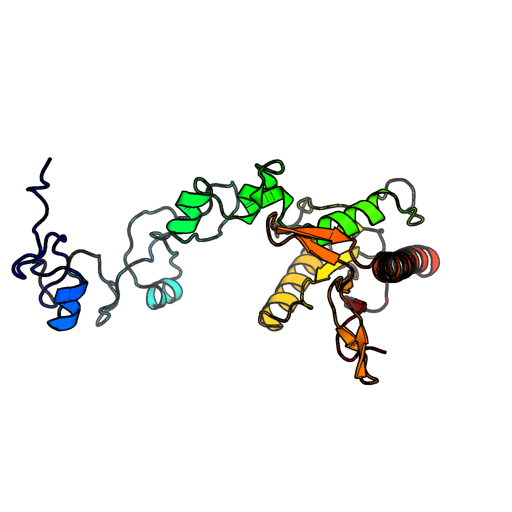-18.625 1.00 88.25 174 THR A N 1
ATOM 1297 C CA . THR A 1 174 ? 2.508 -8.625 -17.957 1.00 88.25 174 THR A CA 1
ATOM 1298 C C . THR A 1 174 ? 3.607 -7.813 -17.295 1.00 88.25 174 THR A C 1
ATOM 1300 O O . THR A 1 174 ? 4.404 -8.354 -16.531 1.00 88.25 174 THR A O 1
ATOM 1303 N N . ILE A 1 175 ? 3.611 -6.507 -17.537 1.00 89.06 175 ILE A N 1
ATOM 1304 C CA . ILE A 1 175 ? 4.470 -5.546 -16.854 1.00 89.06 175 ILE A CA 1
ATOM 1305 C C . ILE A 1 175 ? 3.637 -4.850 -15.778 1.00 89.06 175 ILE A C 1
ATOM 1307 O O . ILE A 1 175 ? 2.580 -4.281 -16.055 1.00 89.06 175 ILE A O 1
ATOM 1311 N N . ILE A 1 176 ? 4.110 -4.895 -14.540 1.00 86.62 176 ILE A N 1
ATOM 1312 C CA . ILE A 1 176 ? 3.514 -4.232 -13.383 1.00 86.62 176 ILE A CA 1
ATOM 1313 C C . ILE A 1 176 ? 4.515 -3.204 -12.878 1.00 86.62 176 ILE A C 1
ATOM 1315 O O . ILE A 1 176 ? 5.673 -3.538 -12.644 1.00 86.62 176 ILE A O 1
ATOM 1319 N N . LEU A 1 177 ? 4.069 -1.970 -12.668 1.00 87.31 177 LEU A N 1
ATOM 1320 C CA . LEU A 1 177 ? 4.869 -0.952 -11.997 1.00 87.31 177 LEU A CA 1
ATOM 1321 C C . LEU A 1 177 ? 4.286 -0.669 -10.612 1.00 87.31 177 LEU A C 1
ATOM 1323 O O . LEU A 1 177 ? 3.102 -0.353 -10.478 1.00 87.31 177 LEU A O 1
ATOM 1327 N N . GLU A 1 178 ? 5.144 -0.763 -9.598 1.00 85.06 178 GLU A N 1
ATOM 1328 C CA . GLU A 1 178 ? 4.835 -0.400 -8.215 1.00 85.06 178 GLU A CA 1
ATOM 1329 C C . GLU A 1 178 ? 5.651 0.828 -7.799 1.00 85.06 178 GLU A C 1
ATOM 1331 O O . GLU A 1 178 ? 6.877 0.858 -7.941 1.00 85.06 178 GLU A O 1
ATOM 1336 N N . VAL A 1 179 ? 4.975 1.855 -7.276 1.00 84.94 179 VAL A N 1
ATOM 1337 C CA . VAL A 1 179 ? 5.640 3.065 -6.772 1.00 84.94 179 VAL A CA 1
ATOM 1338 C C . VAL A 1 179 ? 5.858 2.927 -5.266 1.00 84.94 179 VAL A C 1
ATOM 1340 O O . VAL A 1 179 ? 4.969 3.184 -4.453 1.00 84.94 179 VAL A O 1
ATOM 1343 N N . ASP A 1 180 ? 7.070 2.544 -4.874 1.00 82.62 180 ASP A N 1
ATOM 1344 C CA . ASP A 1 180 ? 7.415 2.249 -3.483 1.00 82.62 180 ASP A CA 1
ATOM 1345 C C . ASP A 1 180 ? 7.896 3.487 -2.729 1.00 82.62 180 ASP A C 1
ATOM 1347 O O . ASP A 1 180 ? 9.094 3.735 -2.551 1.00 82.62 180 ASP A O 1
ATOM 1351 N N . GLU A 1 181 ? 6.945 4.263 -2.210 1.00 75.38 181 GLU A N 1
ATOM 1352 C CA . GLU A 1 181 ? 7.274 5.347 -1.287 1.00 75.38 181 GLU A CA 1
ATOM 1353 C C . GLU A 1 181 ? 7.992 4.806 -0.030 1.00 75.38 181 GLU A C 1
ATOM 1355 O O . GLU A 1 181 ? 7.543 3.866 0.631 1.00 75.38 181 GLU A O 1
ATOM 1360 N N . ASN A 1 182 ? 9.115 5.428 0.335 1.00 71.94 182 ASN A N 1
ATOM 1361 C CA . ASN A 1 182 ? 10.027 5.002 1.404 1.00 71.94 182 ASN A CA 1
ATOM 1362 C C . ASN A 1 182 ? 10.565 3.563 1.256 1.00 71.94 182 ASN A C 1
ATOM 1364 O O . ASN A 1 182 ? 10.844 2.911 2.269 1.00 71.94 182 ASN A O 1
ATOM 1368 N N . GLN A 1 183 ? 10.727 3.074 0.019 1.00 72.81 183 GLN A N 1
ATOM 1369 C CA . GLN A 1 183 ? 11.286 1.749 -0.299 1.00 72.81 183 GLN A CA 1
ATOM 1370 C C . GLN A 1 183 ? 10.524 0.579 0.345 1.00 72.81 183 GLN A C 1
ATOM 1372 O O . GLN A 1 183 ? 11.113 -0.461 0.631 1.00 72.81 183 GLN A O 1
ATOM 1377 N N . HIS A 1 184 ? 9.235 0.757 0.655 1.00 65.44 184 HIS A N 1
ATOM 1378 C CA . HIS A 1 184 ? 8.404 -0.290 1.259 1.00 65.44 184 HIS A CA 1
ATOM 1379 C C . HIS A 1 184 ? 8.979 -0.886 2.566 1.00 65.44 184 HIS A C 1
ATOM 1381 O O . HIS A 1 184 ? 8.700 -2.027 2.920 1.00 65.44 184 HIS A O 1
ATOM 1387 N N . ARG A 1 185 ? 9.770 -0.123 3.341 1.00 57.16 185 ARG A N 1
ATOM 1388 C CA . ARG A 1 185 ? 10.433 -0.624 4.571 1.00 57.16 185 ARG A CA 1
ATOM 1389 C C . ARG A 1 185 ? 9.477 -1.052 5.692 1.00 57.16 185 ARG A C 1
ATOM 1391 O O . ARG A 1 185 ? 9.920 -1.576 6.711 1.00 57.16 185 ARG A O 1
ATOM 1398 N N . ALA A 1 186 ? 8.178 -0.809 5.534 1.00 42.91 186 ALA A N 1
ATOM 1399 C CA . ALA A 1 186 ? 7.149 -1.229 6.468 1.00 42.91 186 ALA A CA 1
ATOM 1400 C C . ALA A 1 186 ? 6.405 -2.473 5.937 1.00 42.91 186 ALA A C 1
ATOM 1402 O O . ALA A 1 186 ? 5.391 -2.331 5.264 1.00 42.91 186 ALA A O 1
ATOM 1403 N N . TYR A 1 187 ? 6.873 -3.655 6.372 1.00 42.66 187 TYR A N 1
ATOM 1404 C CA . TYR A 1 187 ? 6.166 -4.949 6.508 1.00 42.66 187 TYR A CA 1
ATOM 1405 C C . TYR A 1 187 ? 6.502 -6.123 5.546 1.00 42.66 187 TYR A C 1
ATOM 1407 O O . TYR A 1 187 ? 6.769 -5.957 4.365 1.00 42.66 187 TYR A O 1
ATOM 1415 N N . ASP A 1 188 ? 6.476 -7.306 6.179 1.00 39.31 188 ASP A N 1
ATOM 1416 C CA . ASP A 1 188 ? 6.700 -8.724 5.824 1.00 39.31 188 ASP A CA 1
ATOM 1417 C C . ASP A 1 188 ? 6.727 -9.147 4.332 1.00 39.31 188 ASP A C 1
ATOM 1419 O O . ASP A 1 188 ? 5.700 -9.195 3.649 1.00 39.31 188 ASP A O 1
ATOM 1423 N N . SER A 1 189 ? 7.901 -9.583 3.859 1.00 48.03 189 SER A N 1
ATOM 1424 C CA . SER A 1 189 ? 8.159 -10.068 2.489 1.00 48.03 189 SER A CA 1
ATOM 1425 C C . SER A 1 189 ? 7.330 -11.295 2.085 1.00 48.03 189 SER A C 1
ATOM 1427 O O . SER A 1 189 ? 7.111 -11.535 0.901 1.00 48.03 189 SER A O 1
ATOM 1429 N N . THR A 1 190 ? 6.817 -12.054 3.056 1.00 39.19 190 THR A N 1
ATOM 1430 C CA . THR A 1 190 ? 6.042 -13.284 2.824 1.00 39.19 190 THR A CA 1
ATOM 1431 C C . THR A 1 190 ? 4.633 -13.030 2.271 1.00 39.19 190 THR A C 1
ATOM 1433 O O . THR A 1 190 ? 4.102 -13.851 1.518 1.00 39.19 190 THR A O 1
ATOM 1436 N N . CYS A 1 191 ? 4.021 -11.885 2.592 1.00 49.31 191 CYS A N 1
ATOM 1437 C CA . CYS A 1 191 ? 2.679 -11.527 2.117 1.00 49.31 191 CYS A CA 1
ATOM 1438 C C . CYS A 1 191 ? 2.696 -10.968 0.684 1.00 49.31 191 CYS A C 1
ATOM 1440 O O . CYS A 1 191 ? 1.769 -11.234 -0.082 1.00 49.31 191 CYS A O 1
ATOM 1442 N N . GLU A 1 192 ? 3.755 -10.244 0.308 1.00 57.09 192 GLU A N 1
ATOM 1443 C CA . GLU A 1 192 ? 3.944 -9.702 -1.046 1.00 57.09 192 GLU A CA 1
ATOM 1444 C C . GLU A 1 192 ? 4.189 -10.808 -2.081 1.00 57.09 192 GLU A C 1
ATOM 1446 O O . GLU A 1 192 ? 3.566 -10.806 -3.140 1.00 57.09 192 GLU A O 1
ATOM 1451 N N . THR A 1 193 ? 4.986 -11.834 -1.758 1.00 56.25 193 THR A N 1
ATOM 1452 C CA . THR A 1 193 ? 5.171 -12.986 -2.661 1.00 56.25 193 THR A CA 1
ATOM 1453 C C . THR A 1 193 ? 3.858 -13.729 -2.901 1.00 56.25 193 THR A C 1
ATOM 1455 O O . THR A 1 193 ? 3.531 -14.061 -4.038 1.00 56.25 193 THR A O 1
ATOM 1458 N N . LYS A 1 194 ? 3.048 -13.936 -1.853 1.00 59.28 194 LYS A N 1
ATOM 1459 C CA . LYS A 1 194 ? 1.722 -14.553 -1.997 1.00 59.28 194 LYS A CA 1
ATOM 1460 C C . LYS A 1 194 ? 0.776 -13.687 -2.839 1.00 59.28 194 LYS A C 1
ATOM 1462 O O . LYS A 1 194 ? 0.066 -14.212 -3.691 1.00 59.28 194 LYS A O 1
ATOM 1467 N N . ARG A 1 195 ? 0.796 -12.366 -2.630 1.00 63.06 195 ARG A N 1
ATOM 1468 C CA . ARG A 1 195 ? 0.027 -11.378 -3.406 1.00 63.06 195 ARG A CA 1
ATOM 1469 C C . ARG A 1 195 ? 0.383 -11.419 -4.895 1.00 63.06 195 ARG A C 1
ATOM 1471 O O . ARG A 1 195 ? -0.510 -11.325 -5.730 1.00 63.06 195 ARG A O 1
ATOM 1478 N N . LEU A 1 196 ? 1.663 -11.551 -5.221 1.00 65.25 196 LEU A N 1
ATOM 1479 C CA . LEU A 1 196 ? 2.145 -11.586 -6.597 1.00 65.25 196 LEU A CA 1
ATOM 1480 C C . LEU A 1 196 ? 1.813 -12.910 -7.297 1.00 65.25 196 LEU A C 1
ATOM 1482 O O . LEU A 1 196 ? 1.443 -12.913 -8.465 1.00 65.25 196 LEU A O 1
ATOM 1486 N N . MET A 1 197 ? 1.851 -14.021 -6.557 1.00 64.62 197 MET A N 1
ATOM 1487 C CA . MET A 1 197 ? 1.420 -15.333 -7.053 1.00 64.62 197 MET A CA 1
ATOM 1488 C C . MET A 1 197 ? -0.092 -15.390 -7.327 1.00 64.62 197 MET A C 1
ATOM 1490 O O . MET A 1 197 ? -0.512 -15.997 -8.306 1.00 64.62 197 MET A O 1
ATOM 1494 N N . GLU A 1 198 ? -0.921 -14.722 -6.514 1.00 66.69 198 GLU A N 1
ATOM 1495 C CA . GLU A 1 198 ? -2.359 -14.568 -6.802 1.00 66.69 198 GLU A CA 1
ATOM 1496 C C . GLU A 1 198 ? -2.586 -13.833 -8.139 1.00 66.69 198 GLU A C 1
ATOM 1498 O O . GLU A 1 198 ? -3.408 -14.268 -8.943 1.00 66.69 198 GLU A O 1
ATOM 1503 N N . LEU A 1 199 ? -1.818 -12.767 -8.407 1.00 65.94 199 LEU A N 1
ATOM 1504 C CA . LEU A 1 199 ? -1.862 -12.038 -9.683 1.00 65.94 199 LEU A CA 1
ATOM 1505 C C . LEU A 1 199 ? -1.380 -12.894 -10.862 1.00 65.94 199 LEU A C 1
ATOM 1507 O O . LEU A 1 199 ? -1.999 -12.863 -11.920 1.00 65.94 199 LEU A O 1
ATOM 1511 N N . PHE A 1 200 ? -0.315 -13.678 -10.680 1.00 67.94 200 PHE A N 1
ATOM 1512 C CA . PHE A 1 200 ? 0.196 -14.606 -11.695 1.00 67.94 200 PHE A CA 1
ATOM 1513 C C . PHE A 1 200 ? -0.858 -15.618 -12.150 1.00 67.94 200 PHE A C 1
ATOM 1515 O O . PHE A 1 200 ? -1.071 -15.802 -13.349 1.00 67.94 200 PHE A O 1
ATOM 1522 N N . CYS A 1 201 ? -1.569 -16.229 -11.200 1.00 64.12 201 CYS A N 1
ATOM 1523 C CA . CYS A 1 201 ? -2.669 -17.137 -11.511 1.00 64.12 201 CYS A CA 1
ATOM 1524 C C . CYS A 1 201 ? -3.822 -16.421 -12.230 1.00 64.12 201 CYS A C 1
ATOM 1526 O O . CYS A 1 201 ? -4.343 -16.942 -13.214 1.00 64.12 201 CYS A O 1
ATOM 1528 N N . ASP A 1 202 ? -4.202 -15.223 -11.774 1.00 63.97 202 ASP A N 1
ATOM 1529 C CA . ASP A 1 202 ? -5.299 -14.453 -12.373 1.00 63.97 202 ASP A CA 1
ATOM 1530 C C . ASP A 1 202 ? -4.993 -13.961 -13.800 1.00 63.97 202 ASP A C 1
ATOM 1532 O O . ASP A 1 202 ? -5.911 -13.791 -14.600 1.00 63.97 202 ASP A O 1
ATOM 1536 N N . LEU A 1 203 ? -3.718 -13.747 -14.141 1.00 66.00 203 LEU A N 1
ATOM 1537 C CA . LEU A 1 203 ? -3.273 -13.263 -15.457 1.00 66.00 203 LEU A CA 1
ATOM 1538 C C . LEU A 1 203 ? -2.992 -14.393 -16.467 1.00 66.00 203 LEU A C 1
ATOM 1540 O O . LEU A 1 203 ? -2.432 -14.150 -17.544 1.00 66.00 203 LEU A O 1
ATOM 1544 N N . GLY A 1 204 ? -3.410 -15.621 -16.138 1.00 68.06 204 GLY A N 1
ATOM 1545 C CA . GLY A 1 204 ? -3.320 -16.785 -17.019 1.00 68.06 204 GLY A CA 1
ATOM 1546 C C . GLY A 1 204 ? -1.946 -17.454 -17.034 1.00 68.06 204 GLY A C 1
ATOM 1547 O O . GLY A 1 204 ? -1.589 -18.052 -18.044 1.00 68.06 204 GLY A O 1
ATOM 1548 N N . SER A 1 205 ? -1.174 -17.336 -15.945 1.00 73.88 205 SER A N 1
ATOM 1549 C CA . SER A 1 205 ? 0.148 -17.968 -15.785 1.00 73.88 205 SER A CA 1
ATOM 1550 C C . SER A 1 205 ? 1.184 -17.548 -16.835 1.00 73.88 205 SER A C 1
ATOM 1552 O O . SER A 1 205 ? 2.092 -18.308 -17.167 1.00 73.88 205 SER A O 1
ATOM 1554 N N . ARG A 1 206 ? 1.053 -16.328 -17.366 1.00 81.19 206 ARG A N 1
ATOM 1555 C CA . ARG A 1 206 ? 2.064 -15.709 -18.230 1.00 81.19 206 ARG A CA 1
ATOM 1556 C C . ARG A 1 206 ? 3.139 -15.034 -17.381 1.00 81.19 206 ARG A C 1
ATOM 1558 O O . ARG A 1 206 ? 2.809 -14.568 -16.288 1.00 81.19 206 ARG A O 1
ATOM 1565 N N . PRO A 1 207 ? 4.389 -14.933 -17.870 1.00 88.38 207 PRO A N 1
ATOM 1566 C CA . PRO A 1 207 ? 5.451 -14.257 -17.139 1.00 88.38 207 PRO A CA 1
ATOM 1567 C C . PRO A 1 207 ? 5.046 -12.862 -16.653 1.00 88.38 207 PRO A C 1
ATOM 1569 O O . PRO A 1 207 ? 4.305 -12.138 -17.327 1.00 88.38 207 PRO A O 1
ATOM 1572 N N . ILE A 1 208 ? 5.536 -12.486 -15.475 1.00 87.50 208 ILE A N 1
ATOM 1573 C CA . ILE A 1 208 ? 5.317 -11.169 -14.879 1.00 87.50 208 ILE A CA 1
ATOM 1574 C C . ILE A 1 208 ? 6.657 -10.474 -14.683 1.00 87.50 208 ILE A C 1
ATOM 1576 O O . ILE A 1 208 ? 7.575 -11.012 -14.067 1.00 87.50 208 ILE A O 1
ATOM 1580 N N . VAL A 1 209 ? 6.731 -9.232 -15.147 1.00 90.75 209 VAL A N 1
ATOM 1581 C CA . VAL A 1 209 ? 7.818 -8.306 -14.851 1.00 90.75 209 VAL A CA 1
ATOM 1582 C C . VAL A 1 209 ? 7.290 -7.246 -13.893 1.00 90.75 209 VAL A C 1
ATOM 1584 O O . VAL A 1 209 ? 6.368 -6.509 -14.225 1.00 90.75 209 VAL A O 1
ATOM 1587 N N . VAL A 1 210 ? 7.866 -7.163 -12.697 1.00 89.19 210 VAL A N 1
ATOM 1588 C CA . VAL A 1 210 ? 7.554 -6.133 -11.703 1.00 89.19 210 VAL A CA 1
ATOM 1589 C C . VAL A 1 210 ? 8.684 -5.116 -11.673 1.00 89.19 210 VAL A C 1
ATOM 1591 O O . VAL A 1 210 ? 9.785 -5.419 -11.218 1.00 89.19 210 VAL A O 1
ATOM 1594 N N . VAL A 1 211 ? 8.399 -3.898 -12.113 1.00 91.50 211 VAL A N 1
ATOM 1595 C CA . VAL A 1 211 ? 9.298 -2.752 -11.990 1.00 91.50 211 VAL A CA 1
ATOM 1596 C C . VAL A 1 211 ? 8.925 -1.993 -10.719 1.00 91.50 211 VAL A C 1
ATOM 1598 O O . VAL A 1 211 ? 7.830 -1.452 -10.597 1.00 91.50 211 VAL A O 1
ATOM 1601 N N . ARG A 1 212 ? 9.828 -1.961 -9.743 1.00 90.12 212 ARG A N 1
ATOM 1602 C CA . ARG A 1 212 ? 9.642 -1.276 -8.460 1.00 90.12 212 ARG A CA 1
ATOM 1603 C C . ARG A 1 212 ? 10.391 0.042 -8.485 1.00 90.12 212 ARG A C 1
ATOM 1605 O O . ARG A 1 212 ? 11.616 0.061 -8.557 1.00 90.12 212 ARG A O 1
ATOM 1612 N N . PHE A 1 213 ? 9.669 1.152 -8.426 1.00 92.06 213 PHE A N 1
ATOM 1613 C CA . PHE A 1 213 ? 10.227 2.490 -8.583 1.00 92.06 213 PHE A CA 1
ATOM 1614 C C . PHE A 1 213 ? 10.208 3.266 -7.266 1.00 92.06 213 PHE A C 1
ATOM 1616 O O . PHE A 1 213 ? 9.140 3.528 -6.710 1.00 92.06 213 PHE A O 1
ATOM 1623 N N . ASN A 1 214 ? 11.381 3.695 -6.788 1.00 91.25 214 ASN A N 1
ATOM 1624 C CA . ASN A 1 214 ? 11.493 4.527 -5.592 1.00 91.25 214 ASN A CA 1
ATOM 1625 C C . ASN A 1 214 ? 11.654 6.029 -5.942 1.00 91.25 214 ASN A C 1
ATOM 1627 O O . ASN A 1 214 ? 12.716 6.453 -6.411 1.00 91.25 214 ASN A O 1
ATOM 1631 N N . PRO A 1 215 ? 10.655 6.886 -5.647 1.00 89.75 215 PRO A N 1
ATOM 1632 C CA . PRO A 1 215 ? 10.769 8.338 -5.818 1.00 89.75 215 PRO A CA 1
ATOM 1633 C C . PRO A 1 215 ? 11.468 9.053 -4.643 1.00 89.75 215 PRO A C 1
ATOM 1635 O O . PRO A 1 215 ? 11.718 10.265 -4.705 1.00 89.75 215 PRO A O 1
ATOM 1638 N N . ASP A 1 216 ? 11.740 8.344 -3.546 1.00 89.31 216 ASP A N 1
ATOM 1639 C CA . ASP A 1 216 ? 12.308 8.894 -2.318 1.00 89.31 216 ASP A CA 1
ATOM 1640 C C . ASP A 1 216 ? 13.834 8.802 -2.275 1.00 89.31 216 ASP A C 1
ATOM 1642 O O . ASP A 1 216 ? 14.493 8.266 -3.162 1.00 89.31 216 ASP A O 1
ATOM 1646 N N . LYS A 1 217 ? 14.425 9.379 -1.229 1.00 91.12 217 LYS A N 1
ATOM 1647 C CA . LYS A 1 217 ? 15.867 9.290 -0.991 1.00 91.12 217 LYS A CA 1
ATOM 1648 C C . LYS A 1 217 ? 16.324 7.826 -0.902 1.00 91.12 217 LYS A C 1
ATOM 1650 O O . LYS A 1 217 ? 15.594 6.983 -0.374 1.00 91.12 217 LYS A O 1
ATOM 1655 N N . TYR A 1 218 ? 17.537 7.556 -1.362 1.00 92.25 218 TYR A N 1
ATOM 1656 C CA . TYR A 1 218 ? 18.189 6.257 -1.209 1.00 92.25 218 TYR A CA 1
ATOM 1657 C C . TYR A 1 218 ? 19.702 6.426 -1.045 1.00 92.25 218 TYR A C 1
ATOM 1659 O O . TYR A 1 218 ? 20.238 7.521 -1.239 1.00 92.25 218 TYR A O 1
ATOM 1667 N N . THR A 1 219 ? 20.366 5.354 -0.629 1.00 93.12 219 THR A N 1
ATOM 1668 C CA . THR A 1 219 ? 21.823 5.276 -0.486 1.00 93.12 219 THR A CA 1
ATOM 1669 C C . THR A 1 219 ? 22.346 4.163 -1.386 1.00 93.12 219 THR A C 1
ATOM 1671 O O . THR A 1 219 ? 22.015 3.003 -1.155 1.00 93.12 219 THR A O 1
ATOM 1674 N N . ALA A 1 220 ? 23.126 4.511 -2.405 1.00 91.69 220 ALA A N 1
ATOM 1675 C CA . ALA A 1 220 ? 23.718 3.556 -3.336 1.00 91.69 220 ALA A CA 1
ATOM 1676 C C . ALA A 1 220 ? 24.740 2.637 -2.637 1.00 91.69 220 ALA A C 1
ATOM 1678 O O . ALA A 1 220 ? 25.140 2.879 -1.492 1.00 91.69 220 ALA A O 1
ATOM 1679 N N . ALA A 1 221 ? 25.144 1.563 -3.315 1.00 90.94 221 ALA A N 1
ATOM 1680 C CA . ALA A 1 221 ? 26.076 0.561 -2.796 1.00 90.94 221 ALA A CA 1
ATOM 1681 C C . ALA A 1 221 ? 27.445 1.153 -2.406 1.00 90.94 221 ALA A C 1
ATOM 1683 O O . ALA A 1 221 ? 28.064 0.706 -1.441 1.00 90.94 221 ALA A O 1
ATOM 1684 N N . ASP A 1 222 ? 27.882 2.200 -3.108 1.00 92.75 222 ASP A N 1
ATOM 1685 C CA . ASP A 1 222 ? 29.111 2.956 -2.838 1.00 92.75 222 ASP A CA 1
ATOM 1686 C C . ASP A 1 222 ? 28.994 3.923 -1.636 1.00 92.75 222 ASP A C 1
ATOM 1688 O O . ASP A 1 222 ? 29.963 4.583 -1.254 1.00 92.75 222 ASP A O 1
ATOM 1692 N N . GLY A 1 223 ? 27.812 4.012 -1.017 1.00 91.31 223 GLY A N 1
ATOM 1693 C CA . GLY A 1 223 ? 27.511 4.927 0.082 1.00 91.31 223 GLY A CA 1
ATOM 1694 C C . GLY A 1 223 ? 27.046 6.320 -0.359 1.00 91.31 223 GLY A C 1
ATOM 1695 O O . GLY A 1 223 ? 26.735 7.153 0.504 1.00 91.31 223 GLY A O 1
ATOM 1696 N N . THR A 1 224 ? 26.954 6.586 -1.665 1.00 92.56 224 THR A N 1
ATOM 1697 C CA . THR A 1 224 ? 26.458 7.850 -2.215 1.00 92.56 224 THR A CA 1
ATOM 1698 C C . THR A 1 224 ? 24.988 8.043 -1.851 1.00 92.56 224 THR A C 1
ATOM 1700 O O . THR A 1 224 ? 24.144 7.162 -2.007 1.00 92.56 224 THR A O 1
ATOM 1703 N N . LYS A 1 225 ? 24.657 9.227 -1.323 1.00 92.62 225 LYS A N 1
ATOM 1704 C CA . LYS A 1 225 ? 23.297 9.569 -0.889 1.00 92.62 225 LYS A CA 1
ATOM 1705 C C . LYS A 1 225 ? 22.581 10.363 -1.967 1.00 92.62 225 LYS A C 1
ATOM 1707 O O . LYS A 1 225 ? 22.973 11.487 -2.272 1.00 92.62 225 LYS A O 1
ATOM 1712 N N . HIS A 1 226 ? 21.462 9.833 -2.438 1.00 91.38 226 HIS A N 1
ATOM 1713 C CA . HIS A 1 226 ? 20.600 10.487 -3.411 1.00 91.38 226 HIS A CA 1
ATOM 1714 C C . HIS A 1 226 ? 19.391 11.112 -2.716 1.00 91.38 226 HIS A C 1
ATOM 1716 O O . HIS A 1 226 ? 18.732 10.501 -1.867 1.00 91.38 226 HIS A O 1
ATOM 1722 N N . ALA A 1 227 ? 19.088 12.363 -3.062 1.00 90.62 227 ALA A N 1
ATOM 1723 C CA . ALA A 1 227 ? 17.945 13.083 -2.511 1.00 90.62 227 ALA A CA 1
ATOM 1724 C C . ALA A 1 227 ? 16.611 12.543 -3.062 1.00 90.62 227 ALA A C 1
ATOM 1726 O O . ALA A 1 227 ? 16.566 11.863 -4.081 1.00 90.62 227 ALA A O 1
ATOM 1727 N N . ALA A 1 228 ? 15.499 12.855 -2.392 1.00 89.19 228 ALA A N 1
ATOM 1728 C CA . ALA A 1 228 ? 14.169 12.537 -2.914 1.00 89.19 228 ALA A CA 1
ATOM 1729 C C . ALA A 1 228 ? 13.817 13.435 -4.115 1.00 89.19 228 ALA A C 1
ATOM 1731 O O . ALA A 1 228 ? 14.203 14.607 -4.149 1.00 89.19 228 ALA A O 1
ATOM 1732 N N . CYS A 1 229 ? 13.013 12.921 -5.050 1.00 87.06 229 CYS A N 1
ATOM 1733 C CA . CYS A 1 229 ? 12.510 13.688 -6.200 1.00 87.06 229 CYS A CA 1
ATOM 1734 C C . CYS A 1 229 ? 11.556 14.822 -5.774 1.00 87.06 229 CYS A C 1
ATOM 1736 O O . CYS A 1 229 ? 11.466 15.886 -6.399 1.00 87.06 229 CYS A O 1
ATOM 1738 N N . PHE A 1 230 ? 10.834 14.601 -4.676 1.00 84.12 230 PHE A N 1
ATOM 1739 C CA . PHE A 1 230 ? 9.740 15.453 -4.233 1.00 84.12 230 PHE A CA 1
ATOM 1740 C C . PHE A 1 230 ? 10.017 16.085 -2.871 1.00 84.12 230 PHE A C 1
ATOM 1742 O O . PHE A 1 230 ? 10.532 15.449 -1.954 1.00 84.12 230 PHE A O 1
ATOM 1749 N N . GLN A 1 231 ? 9.593 17.337 -2.716 1.00 79.06 231 GLN A N 1
ATOM 1750 C CA . GLN A 1 231 ? 9.486 18.004 -1.425 1.00 79.06 231 GLN A CA 1
ATOM 1751 C C . GLN A 1 231 ? 8.023 18.008 -0.982 1.00 79.06 231 GLN A C 1
ATOM 1753 O O . GLN A 1 231 ? 7.124 18.357 -1.747 1.00 79.06 231 GLN A O 1
ATOM 1758 N N . ILE A 1 232 ? 7.773 17.639 0.273 1.00 70.31 232 ILE A N 1
ATOM 1759 C CA . ILE A 1 232 ? 6.422 17.653 0.837 1.00 70.31 232 ILE A CA 1
ATOM 1760 C C . ILE A 1 232 ? 6.110 19.059 1.344 1.00 70.31 232 ILE A C 1
ATOM 1762 O O . ILE A 1 232 ? 6.783 19.578 2.241 1.00 70.31 232 ILE A O 1
ATOM 1766 N N . ASN A 1 233 ? 5.038 19.662 0.830 1.00 68.19 233 ASN A N 1
ATOM 1767 C CA . ASN A 1 233 ? 4.473 20.854 1.443 1.00 68.19 233 ASN A CA 1
ATOM 1768 C C . ASN A 1 233 ? 3.805 20.459 2.769 1.00 68.19 233 ASN A C 1
ATOM 1770 O O . ASN A 1 233 ? 2.691 19.943 2.774 1.00 68.19 233 ASN A O 1
ATOM 1774 N N . ARG A 1 234 ? 4.463 20.723 3.906 1.00 62.88 234 ARG A N 1
ATOM 1775 C CA . ARG A 1 234 ? 3.981 20.303 5.239 1.00 62.88 234 ARG A CA 1
ATOM 1776 C C . ARG A 1 234 ? 2.616 20.880 5.637 1.00 62.88 234 ARG A C 1
ATOM 1778 O O . ARG A 1 234 ? 1.969 20.302 6.500 1.00 62.88 234 ARG A O 1
ATOM 1785 N N . LYS A 1 235 ? 2.172 21.990 5.031 1.00 57.44 235 LYS A N 1
ATOM 1786 C CA . LYS A 1 235 ? 0.843 22.574 5.292 1.00 57.44 235 LYS A CA 1
ATOM 1787 C C . LYS A 1 235 ? -0.269 21.862 4.519 1.00 57.44 235 LYS A C 1
ATOM 1789 O O . LYS A 1 235 ? -1.375 21.753 5.031 1.00 57.44 235 LYS A O 1
ATOM 1794 N N . LEU A 1 236 ? 0.019 21.405 3.299 1.00 55.88 236 LEU A N 1
ATOM 1795 C CA . LEU A 1 236 ? -0.971 20.805 2.393 1.00 55.88 236 LEU A CA 1
ATOM 1796 C C . LEU A 1 236 ? -0.869 19.275 2.300 1.00 55.88 236 LEU A C 1
ATOM 1798 O O . LEU A 1 236 ? -1.779 18.642 1.783 1.00 55.88 236 LEU A O 1
ATOM 1802 N N . GLY A 1 237 ? 0.232 18.678 2.762 1.00 59.28 237 GLY A N 1
ATOM 1803 C CA . GLY A 1 237 ? 0.509 17.245 2.628 1.00 59.28 237 GLY A CA 1
ATOM 1804 C C . GLY A 1 237 ? 0.798 16.789 1.193 1.00 59.28 237 GLY A C 1
ATOM 1805 O O . GLY A 1 237 ? 0.886 15.594 0.948 1.00 59.28 237 GLY A O 1
ATOM 1806 N N . VAL A 1 238 ? 0.941 17.722 0.246 1.00 60.28 238 VAL A N 1
ATOM 1807 C CA . VAL A 1 238 ? 1.127 17.434 -1.184 1.00 60.28 238 VAL A CA 1
ATOM 1808 C C . VAL A 1 238 ? 2.615 17.399 -1.531 1.00 60.28 238 VAL A C 1
ATOM 1810 O O . VAL A 1 238 ? 3.367 18.303 -1.144 1.00 60.28 238 VAL A O 1
ATOM 1813 N N . ALA A 1 239 ? 3.032 16.380 -2.284 1.00 62.91 239 ALA A N 1
ATOM 1814 C CA . ALA A 1 239 ? 4.345 16.318 -2.910 1.00 62.91 239 ALA A CA 1
ATOM 1815 C C . ALA A 1 239 ? 4.425 17.316 -4.077 1.00 62.91 239 ALA A C 1
ATOM 1817 O O . ALA A 1 239 ? 3.650 17.245 -5.026 1.00 62.91 239 ALA A O 1
ATOM 1818 N N . LYS A 1 240 ? 5.373 18.251 -4.018 1.00 66.75 240 LYS A N 1
ATOM 1819 C CA . LYS A 1 240 ? 5.759 19.095 -5.154 1.00 66.75 240 LYS A CA 1
ATOM 1820 C C . LYS A 1 240 ? 7.107 18.600 -5.663 1.00 66.75 240 LYS A C 1
ATOM 1822 O O . LYS A 1 240 ? 7.973 18.283 -4.848 1.00 66.75 240 LYS A O 1
ATOM 1827 N N . ALA A 1 241 ? 7.301 18.540 -6.981 1.00 60.25 241 ALA A N 1
ATOM 1828 C CA . ALA A 1 241 ? 8.624 18.297 -7.555 1.00 60.25 241 ALA A CA 1
ATOM 1829 C C . ALA A 1 241 ? 9.573 19.391 -7.037 1.00 60.25 241 ALA A C 1
ATOM 1831 O O . ALA A 1 241 ? 9.435 20.563 -7.384 1.00 60.25 241 ALA A O 1
ATOM 1832 N N . GLY A 1 242 ? 10.432 19.014 -6.092 1.00 59.72 242 GLY A N 1
ATOM 1833 C CA . GLY A 1 242 ? 11.345 19.921 -5.395 1.00 59.72 242 GLY A CA 1
ATOM 1834 C C . GLY A 1 242 ? 12.794 19.711 -5.823 1.00 59.72 242 GLY A C 1
ATOM 1835 O O . GLY A 1 242 ? 13.615 20.598 -5.623 1.00 59.72 242 GLY A O 1
ATOM 1836 N N . ASN A 1 243 ? 13.083 18.564 -6.449 1.00 74.56 243 ASN A N 1
ATOM 1837 C CA . ASN A 1 243 ? 14.340 18.247 -7.111 1.00 74.56 243 ASN A CA 1
ATOM 1838 C C . ASN A 1 243 ? 14.047 17.816 -8.558 1.00 74.56 243 ASN A C 1
ATOM 1840 O O . ASN A 1 243 ? 14.005 16.631 -8.885 1.00 74.56 243 ASN A O 1
ATOM 1844 N N . THR A 1 244 ? 13.763 18.800 -9.414 1.00 78.62 244 THR A N 1
ATOM 1845 C CA . THR A 1 244 ? 13.393 18.577 -10.820 1.00 78.62 244 THR A CA 1
ATOM 1846 C C . THR A 1 244 ? 14.445 17.784 -11.611 1.00 78.62 244 THR A C 1
ATOM 1848 O O . THR A 1 244 ? 14.029 16.903 -12.361 1.00 78.62 244 THR A O 1
ATOM 1851 N N . PRO A 1 245 ? 15.767 18.015 -11.453 1.00 87.06 245 PRO A N 1
ATOM 1852 C CA . PRO A 1 245 ? 16.781 17.211 -12.140 1.00 87.06 245 PRO A CA 1
ATOM 1853 C C . PRO A 1 245 ? 16.718 15.722 -11.785 1.00 87.06 245 PRO A C 1
ATOM 1855 O O . PRO A 1 245 ? 16.669 14.888 -12.686 1.00 87.06 245 PRO A O 1
ATOM 1858 N N . GLU A 1 246 ? 16.636 15.395 -10.492 1.00 89.00 246 GLU A N 1
ATOM 1859 C CA . GLU A 1 246 ? 16.524 14.005 -10.030 1.00 89.00 246 GLU A CA 1
ATOM 1860 C C . GLU A 1 246 ? 15.240 13.355 -10.549 1.00 89.00 246 GLU A C 1
ATOM 1862 O O . GLU A 1 246 ? 15.264 12.239 -11.060 1.00 89.00 246 GLU A O 1
ATOM 1867 N N . TRP A 1 247 ? 14.119 14.083 -10.489 1.00 90.00 247 TRP A N 1
ATOM 1868 C CA . TRP A 1 247 ? 12.849 13.601 -11.024 1.00 90.00 247 TRP A CA 1
ATOM 1869 C C . TRP A 1 247 ? 12.935 13.286 -12.521 1.00 90.00 247 TRP A C 1
ATOM 1871 O O . TRP A 1 247 ? 12.477 12.227 -12.943 1.00 90.00 247 TRP A O 1
ATOM 1881 N N . ILE A 1 248 ? 13.539 14.172 -13.321 1.00 88.19 248 ILE A N 1
ATOM 1882 C CA . ILE A 1 248 ? 13.722 13.954 -14.762 1.00 88.19 248 ILE A CA 1
ATOM 1883 C C . ILE A 1 248 ? 14.607 12.732 -15.010 1.00 88.19 248 ILE A C 1
ATOM 1885 O O . ILE A 1 248 ? 14.251 11.900 -15.839 1.00 88.19 248 ILE A O 1
ATOM 1889 N N . HIS A 1 249 ? 15.731 12.612 -14.301 1.00 91.75 249 HIS A N 1
ATOM 1890 C CA . HIS A 1 249 ? 16.648 11.485 -14.455 1.00 91.75 249 HIS A CA 1
ATOM 1891 C C . HIS A 1 249 ? 15.954 10.151 -14.155 1.00 91.75 249 HIS A C 1
ATOM 1893 O O . HIS A 1 249 ? 15.926 9.267 -15.011 1.00 91.75 249 HIS A O 1
ATOM 1899 N N . ARG A 1 250 ? 15.310 10.038 -12.988 1.00 93.50 250 ARG A N 1
ATOM 1900 C CA . ARG A 1 250 ? 14.627 8.804 -12.586 1.00 93.50 250 ARG A CA 1
ATOM 1901 C C . ARG A 1 250 ? 13.444 8.460 -13.481 1.00 93.50 250 ARG A C 1
ATOM 1903 O O . ARG A 1 250 ? 13.245 7.293 -13.794 1.00 93.50 250 ARG A O 1
ATOM 1910 N N . SER A 1 251 ? 12.679 9.463 -13.915 1.00 90.88 251 SER A N 1
ATOM 1911 C CA . SER A 1 251 ? 11.546 9.251 -14.826 1.00 90.88 251 SER A CA 1
ATOM 1912 C C . SER A 1 251 ? 12.006 8.753 -16.191 1.00 90.88 251 SER A C 1
ATOM 1914 O O . SER A 1 251 ? 11.387 7.850 -16.738 1.00 90.88 251 SER A O 1
ATOM 1916 N N . LYS A 1 252 ? 13.097 9.311 -16.734 1.00 91.75 252 LYS A N 1
ATOM 1917 C CA . LYS A 1 252 ? 13.670 8.848 -18.004 1.00 91.75 252 LYS A CA 1
ATOM 1918 C C . LYS A 1 252 ? 14.136 7.404 -17.908 1.00 91.75 252 LYS A C 1
ATOM 1920 O O . LYS A 1 252 ? 13.730 6.599 -18.731 1.00 91.75 252 LYS A O 1
ATOM 1925 N N . TYR A 1 253 ? 14.893 7.077 -16.863 1.00 94.69 253 TYR A N 1
ATOM 1926 C CA . TYR A 1 253 ? 15.364 5.712 -16.654 1.00 94.69 253 TYR A CA 1
ATOM 1927 C C . TYR A 1 253 ? 14.203 4.725 -16.478 1.00 94.69 253 TYR A C 1
ATOM 1929 O O . TYR A 1 253 ? 14.205 3.656 -17.075 1.00 94.69 253 TYR A O 1
ATOM 1937 N N . LEU A 1 254 ? 13.162 5.099 -15.722 1.00 93.88 254 LEU A N 1
ATOM 1938 C CA . LEU A 1 254 ? 11.945 4.293 -15.616 1.00 93.88 254 LEU A CA 1
ATOM 1939 C C . LEU A 1 254 ? 11.333 4.024 -16.998 1.00 93.88 254 LEU A C 1
ATOM 1941 O O . LEU A 1 254 ? 11.044 2.874 -17.305 1.00 93.88 254 LEU A O 1
ATOM 1945 N N . LEU A 1 255 ? 11.153 5.055 -17.828 1.00 91.94 255 LEU A N 1
ATOM 1946 C CA . LEU A 1 255 ? 10.602 4.889 -19.176 1.00 91.94 255 LEU A CA 1
ATOM 1947 C C . LEU A 1 255 ? 11.488 4.000 -20.052 1.00 91.94 255 LEU A C 1
ATOM 1949 O O . LEU A 1 255 ? 10.965 3.109 -20.706 1.00 91.94 255 LEU A O 1
ATOM 1953 N N . GLU A 1 256 ? 12.808 4.180 -20.012 1.00 93.69 256 GLU A N 1
ATOM 1954 C CA . GLU A 1 256 ? 13.764 3.329 -20.734 1.00 93.69 256 GLU A CA 1
ATOM 1955 C C . GLU A 1 256 ? 13.611 1.853 -20.346 1.00 93.69 256 GLU A C 1
ATOM 1957 O O . GLU A 1 256 ? 13.564 0.985 -21.217 1.00 93.69 256 GLU A O 1
ATOM 1962 N N . ARG A 1 257 ? 13.470 1.554 -19.047 1.00 94.69 257 ARG A N 1
ATOM 1963 C CA . ARG A 1 257 ? 13.245 0.181 -18.570 1.00 94.69 257 ARG A CA 1
ATOM 1964 C C . ARG A 1 257 ? 11.878 -0.361 -18.983 1.00 94.69 257 ARG A C 1
ATOM 1966 O O . ARG A 1 257 ? 11.792 -1.512 -19.400 1.00 94.69 257 ARG A O 1
ATOM 1973 N N . MET A 1 258 ? 10.826 0.453 -18.916 1.00 91.88 258 MET A N 1
ATOM 1974 C CA . MET A 1 258 ? 9.489 0.056 -19.370 1.00 91.88 258 MET A CA 1
ATOM 1975 C C . MET A 1 258 ? 9.481 -0.264 -20.872 1.00 91.88 258 MET A C 1
ATOM 1977 O O . MET A 1 258 ? 9.011 -1.334 -21.249 1.00 91.88 258 MET A O 1
ATOM 1981 N N . CYS A 1 259 ? 10.048 0.610 -21.712 1.00 91.06 259 CYS A N 1
ATOM 1982 C CA . CYS A 1 259 ? 10.168 0.382 -23.155 1.00 91.06 259 CYS A CA 1
ATOM 1983 C C . CYS A 1 259 ? 11.001 -0.863 -23.458 1.00 91.06 259 CYS A C 1
ATOM 1985 O O . CYS A 1 259 ? 10.592 -1.672 -24.279 1.00 91.06 259 CYS A O 1
ATOM 1987 N N . HIS A 1 260 ? 12.109 -1.071 -22.743 1.00 93.06 260 HIS A N 1
ATOM 1988 C CA . HIS A 1 260 ? 12.929 -2.268 -22.909 1.00 93.06 260 HIS A CA 1
ATOM 1989 C C . HIS A 1 260 ? 12.123 -3.560 -22.733 1.00 93.06 260 HIS A C 1
ATOM 1991 O O . HIS A 1 260 ? 12.226 -4.442 -23.577 1.00 93.06 260 HIS A O 1
ATOM 1997 N N . TYR A 1 261 ? 11.301 -3.679 -21.685 1.00 92.56 261 TYR A N 1
ATOM 1998 C CA . TYR A 1 261 ? 10.492 -4.887 -21.488 1.00 92.56 261 TYR A CA 1
ATOM 1999 C C . TYR A 1 261 ? 9.395 -5.048 -22.541 1.00 92.56 261 TYR A C 1
ATOM 2001 O O . TYR A 1 261 ? 9.114 -6.167 -22.961 1.00 92.56 261 TYR A O 1
ATOM 2009 N N . VAL A 1 262 ? 8.801 -3.948 -23.009 1.00 90.62 262 VAL A N 1
ATOM 2010 C CA . VAL A 1 262 ? 7.846 -3.991 -24.126 1.00 90.62 262 VAL A CA 1
ATOM 2011 C C . VAL A 1 262 ? 8.534 -4.494 -25.398 1.00 90.62 262 VAL A C 1
ATOM 2013 O O . VAL A 1 262 ? 8.067 -5.451 -26.014 1.00 90.62 262 VAL A O 1
ATOM 2016 N N . GLU A 1 263 ? 9.655 -3.881 -25.774 1.00 90.25 263 GLU A N 1
ATOM 2017 C CA . GLU A 1 263 ? 10.412 -4.201 -26.986 1.00 90.25 263 GLU A CA 1
ATOM 2018 C C . GLU A 1 263 ? 10.983 -5.619 -26.955 1.00 90.25 263 GLU A C 1
ATOM 2020 O O . GLU A 1 263 ? 10.908 -6.330 -27.956 1.00 90.25 263 GLU A O 1
ATOM 2025 N N . ASP A 1 264 ? 11.524 -6.054 -25.818 1.00 89.88 264 ASP A N 1
ATOM 2026 C CA . ASP A 1 264 ? 12.021 -7.418 -25.630 1.00 89.88 264 ASP A CA 1
ATOM 2027 C C . ASP A 1 264 ? 10.885 -8.435 -25.810 1.00 89.88 264 ASP A C 1
ATOM 2029 O O . ASP A 1 264 ? 11.019 -9.398 -26.562 1.00 89.88 264 ASP A O 1
ATOM 2033 N N . GLY A 1 265 ? 9.712 -8.139 -25.240 1.00 87.44 265 GLY A N 1
ATOM 2034 C CA . GLY A 1 265 ? 8.499 -8.930 -25.422 1.00 87.44 265 GLY A CA 1
ATOM 2035 C C . GLY A 1 265 ? 8.065 -9.075 -26.883 1.00 87.44 265 GLY A C 1
ATOM 2036 O O . GLY A 1 265 ? 7.636 -10.152 -27.296 1.00 87.44 265 GLY A O 1
ATOM 2037 N N . ILE A 1 266 ? 8.165 -7.993 -27.659 1.00 85.50 266 ILE A N 1
ATOM 2038 C CA . ILE A 1 266 ? 7.786 -7.953 -29.078 1.00 85.50 266 ILE A CA 1
ATOM 2039 C C . ILE A 1 266 ? 8.807 -8.696 -29.946 1.00 85.50 266 ILE A C 1
ATOM 2041 O O . ILE A 1 266 ? 8.420 -9.440 -30.847 1.00 85.50 266 ILE A O 1
ATOM 2045 N N . ASN A 1 267 ? 10.101 -8.492 -29.689 1.00 88.62 267 ASN A N 1
ATOM 2046 C CA . ASN A 1 267 ? 11.174 -8.967 -30.562 1.00 88.62 267 ASN A CA 1
ATOM 2047 C C . ASN A 1 267 ? 11.637 -10.392 -30.232 1.00 88.62 267 ASN A C 1
ATOM 2049 O O . ASN A 1 267 ? 11.977 -11.147 -31.142 1.00 88.62 267 ASN A O 1
ATOM 2053 N N . ASN A 1 268 ? 11.645 -10.759 -28.949 1.00 89.94 268 ASN A N 1
ATOM 2054 C CA . ASN A 1 268 ? 12.233 -12.005 -28.451 1.00 89.94 268 ASN A CA 1
ATOM 2055 C C . ASN A 1 268 ? 11.198 -12.963 -27.834 1.00 89.94 268 ASN A C 1
ATOM 2057 O O . ASN A 1 268 ? 11.506 -14.134 -27.614 1.00 89.94 268 ASN A O 1
ATOM 2061 N N . GLY A 1 269 ? 9.959 -12.513 -27.614 1.00 88.12 269 GLY A N 1
ATOM 2062 C CA . GLY A 1 269 ? 8.883 -13.329 -27.054 1.00 88.12 269 GLY A CA 1
ATOM 2063 C C . GLY A 1 269 ? 8.763 -13.210 -25.533 1.00 88.12 269 GLY A C 1
ATOM 2064 O O . GLY A 1 269 ? 9.089 -12.188 -24.942 1.00 88.12 269 GLY A O 1
ATOM 2065 N N . ALA A 1 270 ? 8.198 -14.227 -24.881 1.00 87.12 270 ALA A N 1
ATOM 2066 C CA . ALA A 1 270 ? 7.965 -14.176 -23.439 1.00 87.12 270 ALA A CA 1
ATOM 2067 C C . ALA A 1 270 ? 9.287 -14.307 -22.648 1.00 87.12 270 ALA A C 1
ATOM 2069 O O . ALA A 1 270 ? 10.125 -15.121 -23.035 1.00 87.12 270 ALA A O 1
ATOM 2070 N N . PRO A 1 271 ? 9.464 -13.578 -21.527 1.00 87.62 271 PRO A N 1
ATOM 2071 C CA . PRO A 1 271 ? 10.623 -13.738 -20.654 1.00 87.62 271 PRO A CA 1
ATOM 2072 C C . PRO A 1 271 ? 10.790 -15.180 -20.160 1.00 87.62 271 PRO A C 1
ATOM 2074 O O . PRO A 1 271 ? 9.813 -15.823 -19.777 1.00 87.62 271 PRO A O 1
ATOM 2077 N N . ASP A 1 272 ? 12.038 -15.646 -20.061 1.00 86.31 272 ASP A N 1
ATOM 2078 C CA . ASP A 1 272 ? 12.361 -17.001 -19.579 1.00 86.31 272 ASP A CA 1
ATOM 2079 C C . ASP A 1 272 ? 11.938 -17.240 -18.121 1.00 86.31 272 ASP A C 1
ATOM 2081 O O . ASP A 1 272 ? 11.656 -18.365 -17.705 1.00 86.31 272 ASP A O 1
ATOM 2085 N N . LYS A 1 273 ? 11.936 -16.178 -17.310 1.00 86.56 273 LYS A N 1
ATOM 2086 C CA . LYS A 1 273 ? 11.529 -16.238 -15.905 1.00 86.56 273 LYS A CA 1
ATOM 2087 C C . LYS A 1 273 ? 10.040 -15.958 -15.789 1.00 86.56 273 LYS A C 1
ATOM 2089 O O . LYS A 1 273 ? 9.584 -14.892 -16.188 1.00 86.56 273 LYS A O 1
ATOM 2094 N N . GLU A 1 274 ? 9.321 -16.847 -15.107 1.00 85.81 274 GLU A N 1
ATOM 2095 C CA . GLU A 1 274 ? 7.913 -16.634 -14.736 1.00 85.81 274 GLU A CA 1
ATOM 2096 C C . GLU A 1 274 ? 7.712 -15.343 -13.932 1.00 85.81 274 GLU A C 1
ATOM 2098 O O . GLU A 1 274 ? 6.680 -14.684 -14.048 1.00 85.81 274 GLU A O 1
ATOM 2103 N N . LEU A 1 275 ? 8.713 -14.970 -13.131 1.00 85.94 275 LEU A N 1
ATOM 2104 C CA . LEU A 1 275 ? 8.724 -13.730 -12.378 1.00 85.94 275 LEU A CA 1
ATOM 2105 C C . LEU A 1 275 ? 10.088 -13.040 -12.449 1.00 85.94 275 LEU A C 1
ATOM 2107 O O . LEU A 1 275 ? 11.106 -13.584 -12.011 1.00 85.94 275 LEU A O 1
ATOM 2111 N N . THR A 1 276 ? 10.069 -11.790 -12.892 1.00 89.56 276 THR A N 1
ATOM 2112 C CA . THR A 1 276 ? 11.196 -10.859 -12.835 1.00 89.56 276 THR A CA 1
ATOM 2113 C C . THR A 1 276 ? 10.818 -9.684 -11.943 1.00 89.56 276 THR A C 1
ATOM 2115 O O . THR A 1 276 ? 9.753 -9.103 -12.111 1.00 89.56 276 THR A O 1
ATOM 2118 N N . VAL A 1 277 ? 11.679 -9.325 -10.988 1.00 89.69 277 VAL A N 1
ATOM 2119 C CA . VAL A 1 277 ? 11.502 -8.131 -10.148 1.00 89.69 277 VAL A CA 1
ATOM 2120 C C . VAL A 1 277 ? 12.730 -7.248 -10.306 1.00 89.69 277 VAL A C 1
ATOM 2122 O O . VAL A 1 277 ? 13.830 -7.646 -9.925 1.00 89.69 277 VAL A O 1
ATOM 2125 N N . GLU A 1 278 ? 12.536 -6.051 -10.842 1.00 91.88 278 GLU A N 1
ATOM 2126 C CA . GLU A 1 278 ? 13.576 -5.042 -11.000 1.00 91.88 278 GLU A CA 1
ATOM 2127 C C . GLU A 1 278 ? 13.313 -3.889 -10.034 1.00 91.88 278 GLU A C 1
ATOM 2129 O O . GLU A 1 278 ? 12.235 -3.302 -10.030 1.00 91.88 278 GLU A O 1
ATOM 2134 N N . HIS A 1 279 ? 14.299 -3.568 -9.202 1.00 92.31 279 HIS A N 1
ATOM 2135 C CA . HIS A 1 279 ? 14.232 -2.415 -8.313 1.00 92.31 279 HIS A CA 1
ATOM 2136 C C . HIS A 1 279 ? 14.948 -1.245 -8.984 1.00 92.31 279 HIS A C 1
ATOM 2138 O O . HIS A 1 279 ? 16.024 -1.428 -9.540 1.00 92.31 279 HIS A O 1
ATOM 2144 N N . LEU A 1 280 ? 14.376 -0.044 -8.908 1.00 93.56 280 LEU A N 1
ATOM 2145 C CA . LEU A 1 280 ? 14.952 1.188 -9.442 1.00 93.56 280 LEU A CA 1
ATOM 2146 C C . LEU A 1 280 ? 15.141 2.196 -8.303 1.00 93.56 280 LEU A C 1
ATOM 2148 O O . LEU A 1 280 ? 14.168 2.584 -7.648 1.00 93.56 280 LEU A O 1
ATOM 2152 N N . PHE A 1 281 ? 16.384 2.646 -8.093 1.00 93.12 281 PHE A N 1
ATOM 2153 C CA . PHE A 1 281 ? 16.755 3.670 -7.102 1.00 93.12 281 PHE A CA 1
ATOM 2154 C C . PHE A 1 281 ? 16.531 3.258 -5.631 1.00 93.12 281 PHE A C 1
ATOM 2156 O O . PHE A 1 281 ? 15.984 4.023 -4.834 1.00 93.12 281 PHE A O 1
ATOM 2163 N N . PHE A 1 282 ? 16.928 2.038 -5.256 1.00 92.06 282 PHE A N 1
ATOM 2164 C CA . PHE A 1 282 ? 16.823 1.496 -3.891 1.00 92.06 282 PHE A CA 1
ATOM 2165 C C . PHE A 1 282 ? 18.161 1.516 -3.152 1.00 92.06 282 PHE A C 1
ATOM 2167 O O . PHE A 1 282 ? 19.222 1.653 -3.757 1.00 92.06 282 PHE A O 1
ATOM 2174 N N . ASP A 1 283 ? 18.109 1.370 -1.825 1.00 90.19 283 ASP A N 1
ATOM 2175 C CA . ASP A 1 283 ? 19.332 1.255 -1.036 1.00 90.19 283 ASP A CA 1
ATOM 2176 C C . ASP A 1 283 ? 20.152 0.022 -1.438 1.00 90.19 283 ASP A C 1
ATOM 2178 O O . ASP A 1 283 ? 19.602 -1.063 -1.623 1.00 90.19 283 ASP A O 1
ATOM 2182 N N . GLY A 1 284 ? 21.473 0.190 -1.507 1.00 83.31 284 GLY A N 1
ATOM 2183 C CA . GLY A 1 284 ? 22.411 -0.894 -1.801 1.00 83.31 284 GLY A CA 1
ATOM 2184 C C . GLY A 1 284 ? 22.466 -1.313 -3.269 1.00 83.31 284 GLY A C 1
ATOM 2185 O O . GLY A 1 284 ? 23.093 -2.324 -3.566 1.00 83.31 284 GLY A O 1
ATOM 2186 N N . MET A 1 285 ? 21.830 -0.561 -4.168 1.00 79.00 285 MET A N 1
ATOM 2187 C CA . MET A 1 285 ? 21.985 -0.754 -5.609 1.00 79.00 285 MET A CA 1
ATOM 2188 C C . MET A 1 285 ? 23.129 0.087 -6.166 1.00 79.00 285 MET A C 1
ATOM 2190 O O . MET A 1 285 ? 23.488 1.108 -5.572 1.00 79.00 285 MET A O 1
ATOM 2194 N N . GLU A 1 286 ? 23.697 -0.388 -7.274 1.00 61.00 286 GLU A N 1
ATOM 2195 C CA . GLU A 1 286 ? 24.694 0.339 -8.069 1.00 61.00 286 GLU A CA 1
ATOM 2196 C C . GLU A 1 286 ? 24.131 1.637 -8.664 1.00 61.00 286 GLU A C 1
ATOM 2198 O O . GLU A 1 286 ? 22.916 1.685 -8.979 1.00 61.00 286 GLU A O 1
#

Radius of gyration: 25.88 Å; chains: 1; bounding box: 61×46×76 Å

Secondary structure (DSSP, 8-state):
----SSPBPSSTT--SBP-EESTT-----B-HHHHHHTT-EESSSPBP-STT--SBP-EESTT-S---B-HHHHHHTT-EE-SS-B--STT---B--HHHHHHTTTS-HHHHHHH-TTSHHHHHTTHHHHHHHHHHHH----PPTT---EESSPPTT-SS----SEEEE-SS-EEEEEE-GGGG-SS-HHHHHHHHHHHHHHTTS--EEEEEE--S-EE-TTSPEEPPSEEEETTTTEEEE--HHHHHHHHHHHHHHHHHHHHHHHHH-S-SSSEEEEEES-TT--

pLDDT: mean 81.38, std 13.16, range [37.16, 96.31]

Sequence (286 aa):
MVDVKSPRCKQPGCTLRAAWGVSGTKTAEMCAKHGKEANMVDVKSPRCKHPGCTLSATWGVAGTKTAEMCAKHGKEANMVDVKSPRCKEAGCDTILGSSIAKKYGGMCFRCYYFNNPDEPVCRAYKSKEKRVVEVLAVADLGLPDGISPVLDKVVGGGCSRRRPDFLLDVHTHTIILEVDENQHRAYDSTCETKRLMELFCDLGSRPIVVVRFNPDKYTAADGTKHAACFQINRKLGVAKAGNTPEWIHRSKYLLERMCHYVEDGINNGAPDKELTVEHLFFDGME

Foldseek 3Di:
DDPPPFDFAQPPPGRHTFQWDAPPDLDGHHDPVVNVVVVTAGNPADFAPPPPGRDGFQWDAPPDLDGHHDPVVNVVVVTGGNPFQFAPPPPGRDGDDPVQCVVQVSHHPVVSLVVCVPDLVNCLPCQVLVVLVVLVVPDDLVADPPWDKDAQAQDPQAPDSDGARIWTCNPQEIEGEAEDEVVPPPDDPVVVVVVVVSVCVRVPVHAYEYEYAYQAWEAELVRDTDHHQWDQPPVRSHTDRPPPVSVVVSSVVVSVVSSVVSVCCVPVGGDPDSYHYHYGNHYHHD